Protein AF-A0AAP0QQS9-F1 (afdb_monomer)

Foldseek 3Di:
DDDDPDDDDPPDDDDDQDPVNVVVPCPVVDPPVPDDPDPDDDDDDDDDDDDDDDDDDPPDPPPPDCPVVDDPPDVPPDDDDPDDPVPPPPPPPPVQPPVRVVVVVVVVVVVVVVVCLVVLVDPVSVVVVVVVVVVVVVVVVVVVVVVCVVVCVVVVVVVVVCCVPPVVVVVVVVVVVVVPD

Sequence (181 aa):
MGRGKFKGKPTGHRHFSTPEEMLAGTSNRRPRTFRQEEVGLKEEEEEEEQEESGEEEEENQKRKGTQGIIEIENPNIEKPKNVKAKDVDMGKTTELSRREREEIEKQKAHERYMRLQEQGKTEQARKDLERLALIRQQRAEAAKKREEEKAGMINFPWLVFLYLEFVLPLFASLSDASSFL

Structure (mmCIF, N/CA/C/O backbone):
data_AF-A0AAP0QQS9-F1
#
_entry.id   AF-A0AAP0QQS9-F1
#
loop_
_atom_site.group_PDB
_atom_site.id
_atom_site.type_symbol
_atom_site.label_atom_id
_atom_site.label_alt_id
_atom_site.label_comp_id
_atom_site.label_asym_id
_atom_site.label_entity_id
_atom_site.label_seq_id
_atom_site.pdbx_PDB_ins_code
_atom_site.Cartn_x
_atom_site.Cartn_y
_atom_site.Cartn_z
_atom_site.occupancy
_atom_site.B_iso_or_equiv
_atom_site.auth_seq_id
_atom_site.auth_comp_id
_atom_site.auth_asym_id
_atom_site.auth_atom_id
_atom_site.pdbx_PDB_model_num
ATOM 1 N N . MET A 1 1 ? -3.132 -57.613 -8.167 1.00 53.47 1 MET A N 1
ATOM 2 C CA . MET A 1 1 ? -4.000 -56.526 -7.655 1.00 53.47 1 MET A CA 1
ATOM 3 C C . MET A 1 1 ? -3.818 -55.302 -8.548 1.00 53.47 1 MET A C 1
ATOM 5 O O . MET A 1 1 ? -2.794 -54.638 -8.452 1.00 53.47 1 MET A O 1
ATOM 9 N N . GLY A 1 2 ? -4.734 -55.061 -9.491 1.00 55.38 2 GLY A N 1
ATOM 10 C CA . GLY A 1 2 ? -4.619 -53.956 -10.451 1.00 55.38 2 GLY A CA 1
ATOM 11 C C . GLY A 1 2 ? -5.031 -52.631 -9.816 1.00 55.38 2 GLY A C 1
ATOM 12 O O . GLY A 1 2 ? -6.213 -52.404 -9.583 1.00 55.38 2 GLY A O 1
ATOM 13 N N . ARG A 1 3 ? -4.068 -51.755 -9.513 1.00 66.25 3 ARG A N 1
ATOM 14 C CA . ARG A 1 3 ? -4.364 -50.394 -9.045 1.00 66.25 3 ARG A CA 1
ATOM 15 C C . ARG A 1 3 ? -4.689 -49.523 -10.258 1.00 66.25 3 ARG A C 1
ATOM 17 O O . ARG A 1 3 ? -3.800 -49.180 -11.033 1.00 66.25 3 ARG A O 1
ATOM 24 N N . GLY A 1 4 ? -5.971 -49.216 -10.447 1.00 66.94 4 GLY A N 1
ATOM 25 C CA . GLY A 1 4 ? -6.436 -48.323 -11.506 1.00 66.94 4 GLY A CA 1
ATOM 26 C C . GLY A 1 4 ? -5.813 -46.928 -11.388 1.00 66.94 4 GLY A C 1
ATOM 27 O O . GLY A 1 4 ? -5.683 -46.385 -10.291 1.00 66.94 4 GLY A O 1
ATOM 28 N N . LYS A 1 5 ? -5.423 -46.337 -12.525 1.00 71.25 5 LYS A N 1
ATOM 29 C CA . LYS A 1 5 ? -4.944 -44.949 -12.596 1.00 71.25 5 LYS A CA 1
ATOM 30 C C . LYS A 1 5 ? -6.125 -43.993 -12.404 1.00 71.25 5 LYS A C 1
ATOM 32 O O . LYS A 1 5 ? -6.846 -43.698 -13.354 1.00 71.25 5 LYS A O 1
ATOM 37 N N . PHE A 1 6 ? -6.313 -43.501 -11.184 1.00 69.38 6 PHE A N 1
ATOM 38 C CA . PHE A 1 6 ? -7.253 -42.420 -10.900 1.00 69.38 6 PHE A CA 1
ATOM 39 C C . PHE A 1 6 ? -6.732 -41.114 -11.522 1.00 69.38 6 PHE A C 1
ATOM 41 O O . PHE A 1 6 ? -5.754 -40.538 -11.049 1.00 69.38 6 PHE A O 1
ATOM 48 N N . LYS A 1 7 ? -7.358 -40.656 -12.613 1.00 71.81 7 LYS A N 1
ATOM 49 C CA . LYS A 1 7 ? -7.146 -39.302 -13.142 1.00 71.81 7 LYS A CA 1
ATOM 50 C C . LYS A 1 7 ? -8.018 -38.345 -12.328 1.00 71.81 7 LYS A C 1
ATOM 52 O O . LYS A 1 7 ? -9.232 -3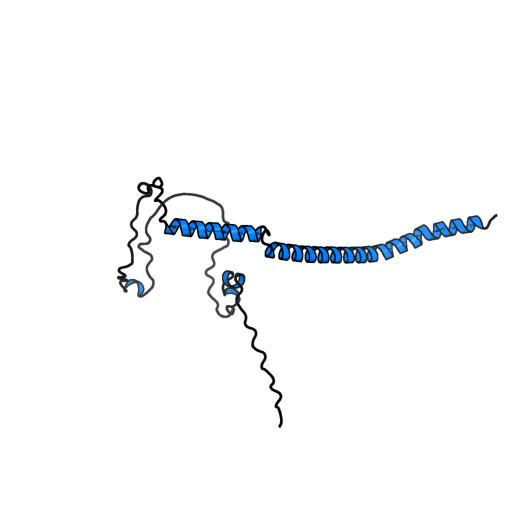8.311 -12.521 1.00 71.81 7 LYS A O 1
ATOM 57 N N . GLY A 1 8 ? -7.413 -37.606 -11.399 1.00 71.44 8 GLY A N 1
ATOM 58 C CA . GLY A 1 8 ? -8.105 -36.544 -10.668 1.00 71.44 8 GLY A CA 1
ATOM 59 C C . GLY A 1 8 ? -8.655 -35.509 -11.649 1.00 71.44 8 GLY A C 1
ATOM 60 O O . GLY A 1 8 ? -7.941 -35.070 -12.550 1.00 71.44 8 GLY A O 1
ATOM 61 N N . LYS A 1 9 ? -9.936 -35.151 -11.515 1.00 75.19 9 LYS A N 1
ATOM 62 C CA . LYS A 1 9 ? -10.516 -34.055 -12.301 1.00 75.19 9 LYS A CA 1
ATOM 63 C C . LYS A 1 9 ? -9.792 -32.756 -11.917 1.00 75.19 9 LYS A C 1
ATOM 65 O O . LYS A 1 9 ? -9.500 -32.592 -10.732 1.00 75.19 9 LYS A O 1
ATOM 70 N N . PRO A 1 10 ? -9.510 -31.842 -12.863 1.00 72.69 10 PRO A N 1
ATOM 71 C CA . PRO A 1 10 ? -8.962 -30.539 -12.518 1.00 72.69 10 PRO A CA 1
ATOM 72 C C . PRO A 1 10 ? -9.979 -29.834 -11.622 1.00 72.69 10 PRO A C 1
ATOM 74 O O . PRO A 1 10 ? -11.096 -29.535 -12.047 1.00 72.69 10 PRO A O 1
ATOM 77 N N . THR A 1 11 ? -9.627 -29.655 -10.352 1.00 71.69 11 THR A N 1
ATOM 78 C CA . THR A 1 11 ? -10.452 -28.934 -9.389 1.00 71.69 11 THR A CA 1
ATOM 79 C C . THR A 1 11 ? -10.640 -27.526 -9.937 1.00 71.69 11 THR A C 1
ATOM 81 O O . THR A 1 11 ? -9.664 -26.790 -10.077 1.00 71.69 11 THR A O 1
ATOM 84 N N . GLY A 1 12 ? -11.874 -27.192 -10.328 1.00 74.06 12 GLY A N 1
ATOM 85 C CA . GLY A 1 12 ? -12.200 -25.909 -10.944 1.00 74.06 12 GLY A CA 1
ATOM 86 C C . GLY A 1 12 ? -11.626 -24.757 -10.126 1.00 74.06 12 GLY A C 1
ATOM 87 O O . GLY A 1 12 ? -11.771 -24.724 -8.901 1.00 74.06 12 GLY A O 1
ATOM 88 N N . HIS A 1 13 ? -10.924 -23.851 -10.800 1.00 78.00 13 HIS A N 1
ATOM 89 C CA . HIS A 1 13 ? -10.307 -22.707 -10.150 1.00 78.00 13 HIS A CA 1
ATOM 90 C C . HIS A 1 13 ? -11.414 -21.817 -9.569 1.00 78.00 13 HIS A C 1
ATOM 92 O O . HIS A 1 13 ? -12.350 -21.438 -10.272 1.00 78.00 13 HIS A O 1
ATOM 98 N N . ARG A 1 14 ? -11.357 -21.541 -8.263 1.00 78.00 14 ARG A N 1
ATOM 99 C CA . ARG A 1 14 ? -12.334 -20.676 -7.595 1.00 78.00 14 ARG A CA 1
ATOM 100 C C . ARG A 1 14 ? -11.918 -19.227 -7.817 1.00 78.00 14 ARG A C 1
ATOM 102 O O . ARG A 1 14 ? -10.871 -18.815 -7.330 1.00 78.00 14 ARG A O 1
ATOM 109 N N . HIS A 1 15 ? -12.735 -18.469 -8.539 1.00 78.38 15 HIS A N 1
ATOM 110 C CA . HIS A 1 15 ? -12.562 -17.027 -8.666 1.00 78.38 15 HIS A CA 1
ATOM 111 C C . HIS A 1 15 ? -13.173 -16.345 -7.442 1.00 78.38 15 HIS A C 1
ATOM 113 O O . HIS A 1 15 ? -14.385 -16.397 -7.240 1.00 78.38 15 HIS A O 1
ATOM 119 N N . PHE A 1 16 ? -12.329 -15.734 -6.615 1.00 79.25 16 PHE A N 1
ATOM 120 C CA . PHE A 1 16 ? -12.767 -14.844 -5.546 1.00 79.25 16 PHE A CA 1
ATOM 121 C C . PHE A 1 16 ? -12.822 -13.426 -6.106 1.00 79.25 16 PHE A C 1
ATOM 123 O O . PHE A 1 16 ? -11.866 -12.990 -6.743 1.00 79.25 16 PHE A O 1
ATOM 130 N N . SER A 1 17 ? -13.936 -12.726 -5.897 1.00 85.50 17 SER A N 1
ATOM 131 C CA . SER A 1 17 ? -14.045 -11.313 -6.258 1.00 85.50 17 SER A CA 1
ATOM 132 C C . SER A 1 17 ? -13.042 -10.504 -5.444 1.00 85.50 17 SER A C 1
ATOM 134 O O . SER A 1 17 ? -13.025 -10.596 -4.212 1.00 85.50 17 SER A O 1
ATOM 136 N N . THR A 1 18 ? -12.199 -9.729 -6.121 1.00 86.00 18 THR A N 1
ATOM 137 C CA . THR A 1 18 ? -11.288 -8.795 -5.452 1.00 86.00 18 THR A CA 1
ATOM 138 C C . THR A 1 18 ? -12.085 -7.607 -4.894 1.00 86.00 18 THR A C 1
ATOM 140 O O . THR A 1 18 ? -13.178 -7.310 -5.385 1.00 86.00 18 THR A O 1
ATOM 143 N N . PRO A 1 19 ? -11.585 -6.912 -3.857 1.00 77.38 19 PRO A N 1
ATOM 144 C CA . PRO A 1 19 ? -12.261 -5.729 -3.314 1.00 77.38 19 PRO A CA 1
ATOM 145 C C . PRO A 1 19 ? -12.462 -4.633 -4.374 1.00 77.38 19 PRO A C 1
ATOM 147 O O . PRO A 1 19 ? -13.490 -3.967 -4.384 1.00 77.38 19 PRO A O 1
ATOM 150 N N . GLU A 1 20 ? -11.530 -4.512 -5.318 1.00 72.62 20 GLU A N 1
ATOM 151 C CA . GLU A 1 20 ? -11.631 -3.614 -6.473 1.00 72.62 20 GLU A CA 1
ATOM 152 C C . GLU A 1 20 ? -12.762 -4.024 -7.437 1.00 72.62 20 GLU A C 1
ATOM 154 O O . GLU A 1 20 ? -13.521 -3.172 -7.890 1.00 72.62 20 GLU A O 1
ATOM 159 N N . GLU A 1 21 ? -12.967 -5.327 -7.680 1.00 76.50 21 GLU A N 1
ATOM 160 C CA . GLU A 1 21 ? -14.100 -5.828 -8.479 1.00 76.50 21 GLU A CA 1
ATOM 161 C C . GLU A 1 21 ? -15.459 -5.644 -7.785 1.00 76.50 21 GLU A C 1
ATOM 163 O O . GLU A 1 21 ? -16.476 -5.482 -8.459 1.00 76.50 21 GLU A O 1
ATOM 168 N N . MET A 1 22 ? -15.501 -5.686 -6.449 1.00 73.81 22 MET A N 1
ATOM 169 C CA . MET A 1 22 ? -16.724 -5.416 -5.683 1.00 73.81 22 MET A CA 1
ATOM 170 C C . MET A 1 22 ? -17.128 -3.941 -5.789 1.00 73.81 22 MET A C 1
ATOM 172 O O . MET A 1 22 ? -18.309 -3.648 -5.966 1.00 73.81 22 MET A O 1
ATOM 176 N N . LEU A 1 23 ? -16.145 -3.035 -5.722 1.00 75.88 23 LEU A N 1
ATOM 177 C CA . LEU A 1 23 ? -16.336 -1.590 -5.880 1.00 75.88 23 LEU A CA 1
ATOM 178 C C . LEU A 1 23 ? -16.721 -1.213 -7.314 1.00 75.88 23 LEU A C 1
ATOM 180 O O . LEU A 1 23 ? -17.598 -0.377 -7.507 1.00 75.88 23 LEU A O 1
ATOM 184 N N . ALA A 1 24 ? -16.123 -1.867 -8.315 1.00 78.06 24 ALA A N 1
ATOM 185 C CA . ALA A 1 24 ? -16.432 -1.639 -9.728 1.00 78.06 24 ALA A CA 1
ATOM 186 C C . ALA A 1 24 ? -17.862 -2.062 -10.122 1.00 78.06 24 ALA A C 1
ATOM 188 O O . ALA A 1 24 ? -18.332 -1.729 -11.212 1.00 78.06 24 ALA A O 1
ATOM 189 N N . GLY A 1 25 ? -18.565 -2.783 -9.243 1.00 65.19 25 GLY A N 1
ATOM 190 C CA . GLY A 1 25 ? -19.906 -3.278 -9.500 1.00 65.19 25 GLY A CA 1
ATOM 191 C C . GLY A 1 25 ? -19.924 -4.361 -10.582 1.00 65.19 25 GLY A C 1
ATOM 192 O O . GLY A 1 25 ? -19.065 -4.482 -11.451 1.00 65.19 25 GLY A O 1
ATOM 193 N N . THR A 1 26 ? -20.952 -5.201 -10.567 1.00 64.00 26 THR A N 1
ATOM 194 C CA . THR A 1 26 ? -21.090 -6.328 -11.511 1.00 64.00 26 THR A CA 1
ATOM 195 C C . THR A 1 26 ? -21.429 -5.903 -12.952 1.00 64.00 26 THR A C 1
ATOM 197 O O . THR A 1 26 ? -21.778 -6.750 -13.779 1.00 64.00 26 THR A O 1
ATOM 200 N N . SER A 1 27 ? -21.301 -4.613 -13.280 1.00 61.53 27 SER A N 1
ATOM 201 C CA . SER A 1 27 ? -21.611 -4.018 -14.587 1.00 61.53 27 SER A CA 1
ATOM 202 C C . SER A 1 27 ? -20.811 -4.668 -15.722 1.00 61.53 27 SER A C 1
ATOM 204 O O . SER A 1 27 ? -21.381 -4.987 -16.763 1.00 61.53 27 SER A O 1
ATOM 206 N N . ASN A 1 28 ? -19.540 -5.006 -15.485 1.00 62.56 28 ASN A N 1
ATOM 207 C CA . ASN A 1 28 ? -18.680 -5.660 -16.479 1.00 62.56 28 ASN A CA 1
ATOM 208 C C . ASN A 1 28 ? -19.008 -7.144 -16.732 1.00 62.56 28 ASN A C 1
ATOM 210 O O . ASN A 1 28 ? -18.542 -7.711 -17.720 1.00 62.56 28 ASN A O 1
ATOM 214 N N . ARG A 1 29 ? -19.794 -7.797 -15.862 1.00 62.22 29 ARG A N 1
ATOM 215 C CA . ARG A 1 29 ? -20.184 -9.217 -16.009 1.00 62.22 29 ARG A CA 1
ATOM 216 C C . ARG A 1 29 ? -21.609 -9.404 -16.531 1.00 62.22 29 ARG A C 1
ATOM 218 O O . ARG A 1 29 ? -22.023 -10.541 -16.762 1.00 62.22 29 ARG A O 1
ATOM 225 N N . ARG A 1 30 ? -22.371 -8.324 -16.727 1.00 66.19 30 ARG A N 1
ATOM 226 C CA . ARG A 1 30 ? -23.735 -8.401 -17.257 1.00 66.19 30 ARG A CA 1
ATOM 227 C C . ARG A 1 30 ? -23.664 -8.603 -18.781 1.00 66.19 30 ARG A C 1
ATOM 229 O O . ARG A 1 30 ? -23.029 -7.802 -19.465 1.00 66.19 30 ARG A O 1
ATOM 236 N N . PRO A 1 31 ? -24.258 -9.669 -19.349 1.00 66.50 31 PRO A N 1
ATOM 237 C CA . PRO A 1 31 ? -24.219 -9.888 -20.791 1.00 66.50 31 PRO A CA 1
ATOM 238 C C . PRO A 1 31 ? -24.901 -8.720 -21.513 1.00 66.50 31 PRO A C 1
ATOM 240 O O . PRO A 1 31 ? -26.015 -8.335 -21.161 1.00 66.50 31 PRO A O 1
ATOM 243 N N . ARG A 1 32 ? -24.250 -8.195 -22.561 1.00 61.66 32 ARG A N 1
ATOM 244 C CA . ARG A 1 32 ? -24.724 -7.075 -23.408 1.00 61.66 32 ARG A CA 1
ATOM 245 C C . ARG A 1 32 ? -26.116 -7.281 -24.033 1.00 61.66 32 ARG A C 1
ATOM 247 O O . ARG A 1 32 ? -26.647 -6.366 -24.647 1.00 61.66 32 ARG A O 1
ATOM 254 N N . THR A 1 33 ? -26.703 -8.470 -23.911 1.00 63.56 33 THR A N 1
ATOM 255 C CA . THR A 1 33 ? -28.057 -8.784 -24.385 1.00 63.56 33 THR A CA 1
ATOM 256 C C . THR A 1 33 ? -29.156 -8.259 -23.461 1.00 63.56 33 THR A C 1
ATOM 258 O O . THR A 1 33 ? -30.291 -8.122 -23.907 1.00 63.56 33 THR A O 1
ATOM 261 N N . PHE A 1 34 ? -28.852 -7.934 -22.199 1.00 61.75 34 PHE A N 1
ATOM 262 C CA . PHE A 1 34 ? -29.779 -7.209 -21.329 1.00 61.75 34 PHE A CA 1
ATOM 263 C C . PHE A 1 34 ? -29.602 -5.708 -21.567 1.00 61.75 34 PHE A C 1
ATOM 265 O O . PHE A 1 34 ? -28.898 -5.017 -20.833 1.00 61.75 34 PHE A O 1
ATOM 272 N N . ARG A 1 35 ? -30.194 -5.226 -22.661 1.00 53.12 35 ARG A N 1
ATOM 273 C CA . ARG A 1 35 ? -30.271 -3.805 -22.995 1.00 53.12 35 ARG A CA 1
ATOM 274 C C . ARG A 1 35 ? -31.196 -3.128 -21.982 1.00 53.12 35 ARG A C 1
ATOM 276 O O . ARG A 1 35 ? -32.412 -3.219 -22.105 1.00 53.12 35 ARG A O 1
ATOM 283 N N . GLN A 1 36 ? -30.622 -2.506 -20.959 1.00 55.25 36 GLN A N 1
ATOM 284 C CA . GLN A 1 36 ? -31.314 -1.450 -20.228 1.00 55.25 36 GLN A CA 1
ATOM 285 C C . GLN A 1 36 ? -31.350 -0.234 -21.151 1.00 55.25 36 GLN A C 1
ATOM 287 O O . GLN A 1 36 ? -30.314 0.169 -21.674 1.00 55.25 36 GLN A O 1
ATOM 292 N N . GLU A 1 37 ? -32.549 0.278 -21.414 1.00 48.03 37 GLU A N 1
ATOM 293 C CA . GLU A 1 37 ? -32.732 1.577 -22.050 1.00 48.03 37 GLU A CA 1
ATOM 294 C C . GLU A 1 37 ? -31.914 2.619 -21.285 1.00 48.03 37 GLU A C 1
ATOM 296 O O . GLU A 1 37 ? -31.999 2.730 -20.060 1.00 48.03 37 GLU A O 1
ATOM 301 N N . GLU A 1 38 ? -31.071 3.326 -22.030 1.00 45.53 38 GLU A N 1
ATOM 302 C CA . GLU A 1 38 ? -30.279 4.441 -21.545 1.00 45.53 38 GLU A CA 1
ATOM 303 C C . GLU A 1 38 ? -31.232 5.543 -21.079 1.00 45.53 38 GLU A C 1
ATOM 305 O O . GLU A 1 38 ? -31.869 6.216 -21.886 1.00 45.53 38 GLU A O 1
ATOM 310 N N . VAL A 1 39 ? -31.320 5.746 -19.767 1.00 35.88 39 VAL A N 1
ATOM 311 C CA . VAL A 1 39 ? -31.715 7.046 -19.230 1.00 35.88 39 VAL A CA 1
ATOM 312 C C . VAL A 1 39 ? -30.412 7.817 -19.094 1.00 35.88 39 VAL A C 1
ATOM 314 O O . VAL A 1 39 ? -29.714 7.718 -18.088 1.00 35.88 39 VAL A O 1
ATOM 317 N N . GLY A 1 40 ? -30.019 8.463 -20.191 1.00 38.38 40 GLY A N 1
ATOM 318 C CA . GLY A 1 40 ? -28.828 9.294 -20.242 1.00 38.38 40 GLY A CA 1
ATOM 319 C C . GLY A 1 40 ? -28.963 10.469 -19.282 1.00 38.38 40 GLY A C 1
ATOM 320 O O . GLY A 1 40 ? -29.932 11.220 -19.356 1.00 38.38 40 GLY A O 1
ATOM 321 N N . LEU A 1 41 ? -27.971 10.640 -18.417 1.00 34.91 41 LEU A N 1
ATOM 322 C CA . LEU A 1 41 ? -27.694 11.903 -17.755 1.00 34.91 41 LEU A CA 1
ATOM 323 C C . LEU A 1 41 ? -26.208 12.185 -17.959 1.00 34.91 41 LEU A C 1
ATOM 325 O O . LEU A 1 41 ? -25.340 11.434 -17.524 1.00 34.91 41 LEU A O 1
ATOM 329 N N . LYS A 1 42 ? -26.014 13.213 -18.780 1.00 34.28 42 LYS A N 1
ATOM 330 C CA . LYS A 1 42 ? -24.790 13.860 -19.230 1.00 34.28 42 LYS A CA 1
ATOM 331 C C . LYS A 1 42 ? -23.722 14.002 -18.147 1.00 34.28 42 L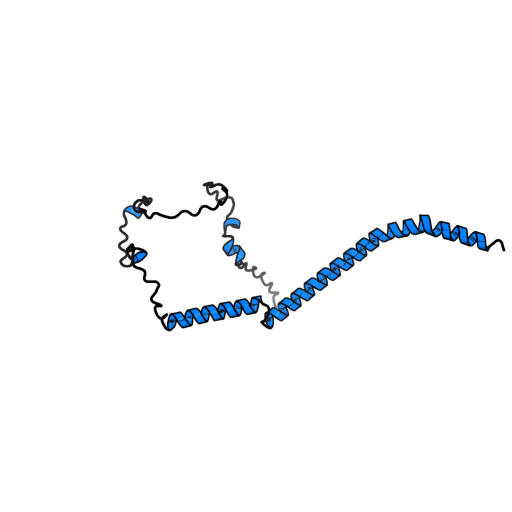YS A C 1
ATOM 333 O O . LYS A 1 42 ? -24.023 14.318 -17.002 1.00 34.28 42 LYS A O 1
ATOM 338 N N . GLU A 1 43 ? -22.481 13.879 -18.603 1.00 45.16 43 GLU A N 1
ATOM 339 C CA . GLU A 1 43 ? -21.338 14.614 -18.072 1.00 45.16 43 GLU A CA 1
ATOM 340 C C . GLU A 1 43 ? -21.674 16.117 -18.090 1.00 45.16 43 GLU A C 1
ATOM 342 O O . GLU A 1 43 ? -21.789 16.706 -19.164 1.00 45.16 43 GLU A O 1
ATOM 347 N N . GLU A 1 44 ? -21.872 16.721 -16.921 1.00 35.56 44 GLU A N 1
ATOM 348 C CA . GLU A 1 44 ? -21.771 18.168 -16.726 1.00 35.56 44 GLU A CA 1
ATOM 349 C C . GLU A 1 44 ? -20.832 18.395 -15.530 1.00 35.56 44 GLU A C 1
ATOM 351 O O . GLU A 1 44 ? -20.884 17.677 -14.530 1.00 35.56 44 GLU A O 1
ATOM 356 N N . GLU A 1 45 ? -19.885 19.304 -15.747 1.00 37.03 45 GLU A N 1
ATOM 357 C CA . GLU A 1 45 ? -18.762 19.678 -14.892 1.00 37.03 45 GLU A CA 1
ATOM 358 C C . GLU A 1 45 ? -19.214 20.042 -13.468 1.00 37.03 45 GLU A C 1
ATOM 360 O O . GLU A 1 45 ? -20.174 20.784 -13.276 1.00 37.03 45 GLU A O 1
ATOM 365 N N . GLU A 1 46 ? -18.497 19.532 -12.462 1.00 35.03 46 GLU A N 1
ATOM 366 C CA . GLU A 1 46 ? -18.622 19.979 -11.072 1.00 35.03 46 GLU A CA 1
ATOM 367 C C . GLU A 1 46 ? -17.976 21.372 -10.938 1.00 35.03 46 GLU A C 1
ATOM 369 O O . GLU A 1 46 ? -16.789 21.491 -10.635 1.00 35.03 46 GLU A O 1
ATOM 374 N N . GLU A 1 47 ? -18.749 22.431 -11.196 1.00 36.09 47 GLU A N 1
ATOM 375 C CA . GLU A 1 47 ? -18.460 23.769 -10.672 1.00 36.09 47 GLU A CA 1
ATOM 376 C C . GLU A 1 47 ? -19.000 23.889 -9.239 1.00 36.09 47 GLU A C 1
ATOM 378 O O . GLU A 1 47 ? -20.147 23.558 -8.931 1.00 36.09 47 GLU A O 1
ATOM 383 N N . GLU A 1 48 ? -18.117 24.337 -8.348 1.00 41.88 48 GLU A N 1
ATOM 384 C CA . GLU A 1 48 ? -18.392 24.677 -6.959 1.00 41.88 48 GLU A CA 1
ATOM 385 C C . GLU A 1 48 ? -19.353 25.871 -6.866 1.00 41.88 48 GLU A C 1
ATOM 387 O O . GLU A 1 48 ? -18.953 26.988 -7.173 1.00 41.88 48 GLU A O 1
ATOM 392 N N . GLU A 1 49 ? -20.551 25.687 -6.306 1.00 32.47 49 GLU A N 1
ATOM 393 C CA . GLU A 1 49 ? -21.248 26.764 -5.593 1.00 32.47 49 GLU A CA 1
ATOM 394 C C . GLU A 1 49 ? -21.865 26.221 -4.298 1.00 32.47 49 GLU A C 1
ATOM 396 O O . GLU A 1 49 ? -22.807 25.428 -4.276 1.00 32.47 49 GLU A O 1
ATOM 401 N N . GLN A 1 50 ? -21.270 26.645 -3.182 1.00 43.03 50 GLN A N 1
ATOM 402 C CA . GLN A 1 50 ? -21.920 26.664 -1.881 1.00 43.03 50 GLN A CA 1
ATOM 403 C C . GLN A 1 50 ? -23.076 27.660 -1.956 1.00 43.03 50 GLN A C 1
ATOM 405 O O . GLN A 1 50 ? -22.792 28.844 -2.060 1.00 43.03 50 GLN A O 1
ATOM 410 N N . GLU A 1 51 ? -24.326 27.231 -1.784 1.00 31.92 51 GLU A N 1
ATOM 411 C CA . GLU A 1 51 ? -25.312 28.054 -1.081 1.00 31.92 51 GLU A CA 1
ATOM 412 C C . GLU A 1 51 ? -26.297 27.208 -0.266 1.00 31.92 51 GLU A C 1
ATOM 414 O O . GLU A 1 51 ? -26.691 26.086 -0.577 1.00 31.92 51 GLU A O 1
ATOM 419 N N . GLU A 1 52 ? -26.580 27.812 0.869 1.00 35.88 52 GLU A N 1
ATOM 420 C CA . GLU A 1 52 ? -27.358 27.446 2.027 1.00 35.88 52 GLU A CA 1
ATOM 421 C C . GLU A 1 52 ? -28.871 27.388 1.740 1.00 35.88 52 GLU A C 1
ATOM 423 O O . GLU A 1 52 ? -29.388 28.123 0.907 1.00 35.88 52 GLU A O 1
ATOM 428 N N . SER A 1 53 ? -29.584 26.634 2.588 1.00 35.72 53 SER A N 1
ATOM 429 C CA . SER A 1 53 ? -30.982 26.871 2.997 1.00 35.72 53 SER A CA 1
ATOM 430 C C . SER A 1 53 ? -32.108 26.116 2.275 1.00 35.72 53 SER A C 1
ATOM 432 O O . SER A 1 53 ? -32.328 26.255 1.078 1.00 35.72 53 SER A O 1
ATOM 434 N N . GLY A 1 54 ? -32.931 25.441 3.089 1.00 31.08 54 GLY A N 1
ATOM 435 C CA . GLY A 1 54 ? -34.367 25.298 2.830 1.00 31.08 54 GLY A CA 1
ATOM 436 C C . GLY A 1 54 ? -34.897 23.869 2.835 1.00 31.08 54 GLY A C 1
ATOM 437 O O . GLY A 1 54 ? -34.999 23.244 1.788 1.00 31.08 54 GLY A O 1
ATOM 438 N N . 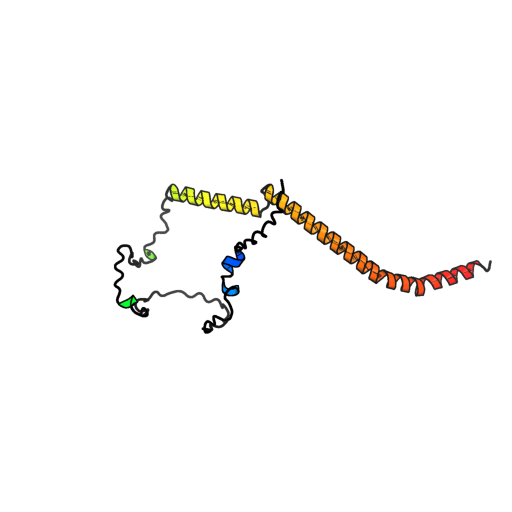GLU A 1 55 ? -35.288 23.371 4.011 1.00 43.22 55 GLU A N 1
ATOM 439 C CA . GLU A 1 55 ? -36.284 22.297 4.119 1.00 43.22 55 GLU A CA 1
ATOM 440 C C . GLU A 1 55 ? -37.546 22.684 3.330 1.00 43.22 55 GLU A C 1
ATOM 442 O O . GLU A 1 55 ? -37.984 23.820 3.478 1.00 43.22 55 GLU A O 1
ATOM 447 N N . GLU A 1 56 ? -38.142 21.759 2.564 1.00 37.56 56 GLU A N 1
ATOM 448 C CA . GLU A 1 56 ? -39.595 21.496 2.569 1.00 37.56 56 GLU A CA 1
ATOM 449 C C . GLU A 1 56 ? -40.002 20.354 1.600 1.00 37.56 56 GLU A C 1
ATOM 451 O O . GLU A 1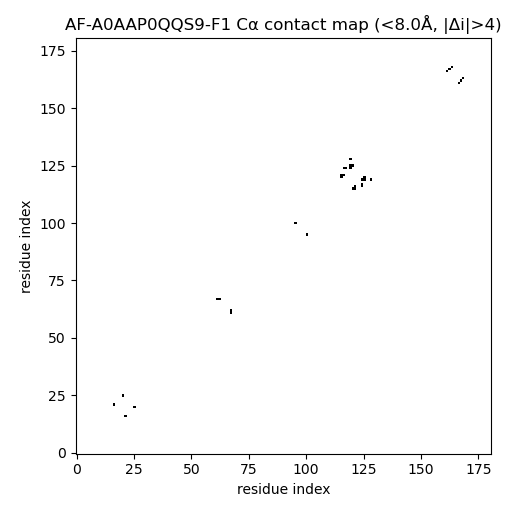 56 ? -39.684 20.348 0.416 1.00 37.56 56 GLU A O 1
ATOM 456 N N . GLU A 1 57 ? -40.754 19.397 2.163 1.00 44.56 57 GLU A N 1
ATOM 457 C CA . GLU A 1 57 ? -41.809 18.592 1.520 1.00 44.56 57 GLU A CA 1
ATOM 458 C C . GLU A 1 57 ? -41.455 17.457 0.526 1.00 44.56 57 GLU A C 1
ATOM 460 O O . GLU A 1 57 ? -41.693 17.537 -0.677 1.00 44.56 57 GLU A O 1
ATOM 465 N N . GLU A 1 58 ? -41.115 16.272 1.057 1.00 46.25 58 GLU A N 1
ATOM 466 C CA . GLU A 1 58 ? -41.346 14.985 0.365 1.00 46.25 58 GLU A CA 1
ATOM 467 C C . GLU A 1 58 ? -42.650 14.290 0.820 1.00 46.25 58 GLU A C 1
ATOM 469 O O . GLU A 1 58 ? -42.707 13.072 0.979 1.00 46.25 58 GLU A O 1
ATOM 474 N N . GLU A 1 59 ? -43.747 15.026 1.017 1.00 48.03 59 GLU A N 1
ATOM 475 C CA . GLU A 1 59 ? -45.058 14.391 1.262 1.00 48.03 59 GLU A CA 1
ATOM 476 C C . GLU A 1 59 ? -45.778 13.945 -0.024 1.00 48.03 59 GLU A C 1
ATOM 478 O O . GLU A 1 59 ? -46.885 13.412 0.039 1.00 48.03 59 GLU A O 1
ATOM 483 N N . ASN A 1 60 ? -45.169 14.084 -1.209 1.00 49.50 60 ASN A N 1
ATOM 484 C CA . ASN A 1 60 ? -45.880 13.777 -2.456 1.00 49.50 60 ASN A CA 1
ATOM 485 C C . ASN A 1 60 ? -45.078 13.034 -3.530 1.00 49.50 60 ASN A C 1
ATOM 487 O O . ASN A 1 60 ? -45.372 13.143 -4.726 1.00 49.50 60 ASN A O 1
ATOM 491 N N . GLN A 1 61 ? -44.118 12.191 -3.135 1.00 54.44 61 GLN A N 1
ATOM 492 C CA . GLN A 1 61 ? -43.665 11.141 -4.045 1.00 54.44 61 GLN A CA 1
ATOM 493 C C . GLN A 1 61 ? -44.801 10.120 -4.212 1.00 54.44 61 GLN A C 1
ATOM 495 O O . GLN A 1 61 ? -44.969 9.204 -3.405 1.00 54.44 61 GLN A O 1
ATOM 500 N N . LYS A 1 62 ? -45.618 10.299 -5.261 1.00 59.88 62 LYS A N 1
ATOM 501 C CA . LYS A 1 62 ? -46.680 9.366 -5.670 1.00 59.88 62 LYS A CA 1
ATOM 502 C C . LYS A 1 62 ? -46.094 7.955 -5.766 1.00 59.88 62 LYS A C 1
ATOM 504 O O . LYS A 1 62 ? -45.430 7.611 -6.747 1.00 59.88 62 LYS A O 1
ATOM 509 N N . ARG A 1 63 ? -46.324 7.140 -4.732 1.00 63.22 63 ARG A N 1
ATOM 510 C CA . ARG A 1 63 ? -45.854 5.753 -4.675 1.00 63.22 63 ARG A CA 1
ATOM 511 C C . ARG A 1 63 ? -46.469 4.998 -5.848 1.00 63.22 63 ARG A C 1
ATOM 513 O O . ARG A 1 63 ? -47.682 5.021 -6.051 1.00 63.22 63 ARG A O 1
ATOM 520 N N . LYS A 1 64 ? -45.627 4.373 -6.667 1.00 64.31 64 LYS A N 1
ATOM 521 C CA . LYS A 1 64 ? -46.068 3.670 -7.876 1.00 64.31 64 LYS A CA 1
ATOM 522 C C . LYS A 1 64 ? -46.770 2.365 -7.473 1.00 64.31 64 LYS A C 1
ATOM 524 O O . LYS A 1 64 ? -46.191 1.529 -6.786 1.00 64.31 64 LYS A O 1
ATOM 529 N N . GLY A 1 65 ? -48.007 2.171 -7.931 1.00 68.75 65 GLY A N 1
ATOM 530 C CA . GLY A 1 65 ? -48.751 0.913 -7.776 1.00 68.75 65 GLY A CA 1
ATOM 531 C C . GLY A 1 65 ? -49.443 0.731 -6.417 1.00 68.75 65 GLY A C 1
ATOM 532 O O . GLY A 1 65 ? -49.890 1.686 -5.791 1.00 68.75 65 GLY A O 1
ATOM 533 N N . THR A 1 66 ? -49.559 -0.516 -5.956 1.00 60.84 66 THR A N 1
ATOM 534 C CA . THR A 1 66 ? -50.303 -0.905 -4.737 1.00 60.84 66 THR A CA 1
ATOM 535 C C . THR A 1 66 ? -49.655 -0.455 -3.421 1.00 60.84 66 THR A C 1
ATOM 537 O O . THR A 1 66 ? -50.274 -0.564 -2.366 1.00 60.84 66 THR A O 1
ATOM 540 N N . GLN A 1 67 ? -48.445 0.111 -3.467 1.00 64.00 67 GLN A N 1
ATOM 541 C CA . GLN A 1 67 ? -47.719 0.646 -2.306 1.00 64.00 67 GLN A CA 1
ATOM 542 C C . GLN A 1 67 ? -48.381 1.872 -1.654 1.00 64.00 67 GLN A C 1
ATOM 544 O O . GLN A 1 67 ? -48.020 2.223 -0.533 1.00 64.00 67 GLN A O 1
ATOM 549 N N . GLY A 1 68 ? -49.320 2.534 -2.340 1.00 64.81 68 GLY A N 1
ATOM 550 C CA . GLY A 1 68 ? -50.135 3.609 -1.758 1.00 64.81 68 GLY A CA 1
ATOM 551 C C . GLY A 1 68 ? -51.379 3.121 -1.006 1.00 64.81 68 GLY A C 1
ATOM 552 O O . GLY A 1 68 ? -51.969 3.898 -0.269 1.00 64.81 68 GLY A O 1
ATOM 553 N N . ILE A 1 69 ? -51.779 1.856 -1.191 1.00 69.31 69 ILE A N 1
ATOM 554 C CA . ILE A 1 69 ? -52.986 1.260 -0.585 1.00 69.31 69 ILE A CA 1
ATOM 555 C C . ILE A 1 69 ? -52.631 0.466 0.683 1.00 69.31 69 ILE A C 1
ATOM 557 O O . ILE A 1 69 ? -53.473 0.258 1.548 1.00 69.31 69 ILE A O 1
ATOM 561 N N . ILE A 1 70 ? -51.381 0.011 0.805 1.00 72.31 70 ILE A N 1
ATOM 562 C CA . ILE A 1 70 ? -50.913 -0.731 1.977 1.00 72.31 70 ILE A CA 1
ATOM 563 C C . ILE A 1 70 ? -50.468 0.275 3.043 1.00 72.31 70 ILE A C 1
ATOM 565 O O . ILE A 1 70 ? -49.413 0.900 2.921 1.00 72.31 70 ILE A O 1
ATOM 569 N N . GLU A 1 71 ? -51.280 0.416 4.087 1.00 70.94 71 GLU A N 1
ATOM 570 C CA . GLU A 1 71 ? -50.963 1.192 5.285 1.00 70.94 71 GLU A CA 1
ATOM 571 C C . GLU A 1 71 ? -49.836 0.487 6.054 1.00 70.94 71 GLU A C 1
ATOM 573 O O . GLU A 1 71 ? -50.017 -0.570 6.657 1.00 70.94 71 GLU A O 1
ATOM 578 N N . ILE A 1 72 ? -48.622 1.038 5.977 1.00 74.75 72 ILE A N 1
ATOM 579 C CA . ILE A 1 72 ? -47.465 0.513 6.710 1.00 74.75 72 ILE A CA 1
ATOM 580 C C . ILE A 1 72 ? -47.555 1.020 8.156 1.00 74.75 72 ILE A C 1
ATOM 582 O O . ILE A 1 72 ? -46.929 2.014 8.519 1.00 74.75 72 ILE A O 1
ATOM 586 N N . GLU A 1 73 ? -48.331 0.331 8.991 1.00 72.62 73 GLU A N 1
ATOM 587 C CA . GLU A 1 73 ? -48.372 0.549 10.443 1.00 72.62 73 GLU A CA 1
ATOM 588 C C . GLU A 1 73 ? -47.195 -0.162 11.124 1.00 72.62 73 GLU A C 1
ATOM 590 O O . GLU A 1 73 ? -47.351 -1.146 11.846 1.00 72.62 73 GLU A O 1
ATOM 595 N N . ASN A 1 74 ? -45.973 0.301 10.860 1.00 78.56 74 ASN A N 1
ATOM 596 C CA . ASN A 1 74 ? -44.811 -0.178 11.600 1.00 78.56 74 ASN A CA 1
ATOM 597 C C . ASN A 1 74 ? -44.653 0.665 12.882 1.00 78.56 74 ASN A C 1
ATOM 599 O O . ASN A 1 74 ? -44.300 1.842 12.791 1.00 78.56 74 ASN A O 1
ATOM 603 N N . PRO A 1 75 ? -44.867 0.087 14.079 1.00 78.44 75 PRO A N 1
ATOM 604 C CA . PRO A 1 75 ? -44.797 0.807 15.353 1.00 78.44 75 PRO A CA 1
ATOM 605 C C . PRO A 1 75 ? -43.384 1.290 15.714 1.00 78.44 75 PRO A C 1
ATOM 607 O O . PRO A 1 75 ? -43.235 2.061 16.656 1.00 78.44 75 PRO A O 1
ATOM 610 N N . ASN A 1 76 ? -42.358 0.857 14.972 1.00 77.94 76 ASN A N 1
ATOM 611 C CA . ASN A 1 76 ? -40.978 1.322 15.101 1.00 77.94 76 ASN A CA 1
ATOM 612 C C . ASN A 1 76 ? -40.584 2.351 14.022 1.00 77.94 76 ASN A C 1
ATOM 614 O O . ASN A 1 76 ? -39.405 2.665 13.872 1.00 77.94 76 ASN A O 1
ATOM 618 N N . ILE A 1 77 ? -41.539 2.853 13.225 1.00 77.50 77 ILE A N 1
ATOM 619 C CA . ILE A 1 77 ? -41.307 4.042 12.397 1.00 77.50 77 ILE A CA 1
ATOM 620 C C . ILE A 1 77 ? -41.370 5.247 13.330 1.00 77.50 77 ILE A C 1
ATOM 622 O O . ILE A 1 77 ? -42.434 5.788 13.638 1.00 77.50 77 ILE A O 1
ATOM 626 N N . GLU A 1 78 ? -40.204 5.645 13.820 1.00 69.19 78 GLU A N 1
ATOM 627 C CA . GLU A 1 78 ? -40.050 6.905 14.525 1.00 69.19 78 GLU A CA 1
ATOM 628 C C . GLU A 1 78 ? -40.330 8.047 13.542 1.00 69.19 78 GLU A C 1
ATOM 630 O O . GLU A 1 78 ? -39.667 8.194 12.515 1.00 69.19 78 GLU A O 1
ATOM 635 N N . LYS A 1 79 ? -41.359 8.847 13.832 1.00 73.44 79 LYS A N 1
ATOM 636 C CA . LYS A 1 79 ? -41.654 10.058 13.061 1.00 73.44 79 LYS A CA 1
ATOM 637 C C . LYS A 1 79 ? -40.506 11.051 13.279 1.00 73.44 79 LYS A C 1
ATOM 639 O O . LYS A 1 79 ? -40.201 11.322 14.447 1.00 73.44 79 LYS A O 1
ATOM 644 N N . PRO A 1 80 ? -39.892 11.610 12.221 1.00 74.50 80 PRO A N 1
ATOM 645 C CA . PRO A 1 80 ? -38.845 12.603 12.397 1.00 74.50 80 PRO A CA 1
ATOM 646 C C . PRO A 1 80 ? -39.429 13.806 13.144 1.00 74.50 80 PRO A C 1
ATOM 648 O O . PRO A 1 80 ? -40.449 14.373 12.753 1.00 74.50 80 PRO A O 1
ATOM 651 N N . LYS A 1 81 ? -38.821 14.154 14.279 1.00 74.25 81 LYS A N 1
ATOM 652 C CA . LYS A 1 81 ? -39.122 15.388 15.006 1.00 74.25 81 LYS A CA 1
ATOM 653 C C . LYS A 1 81 ? -38.138 16.437 14.508 1.00 74.25 81 LYS A C 1
ATOM 655 O O . LYS A 1 81 ? -36.943 16.294 14.751 1.00 74.25 81 LYS A O 1
ATOM 660 N N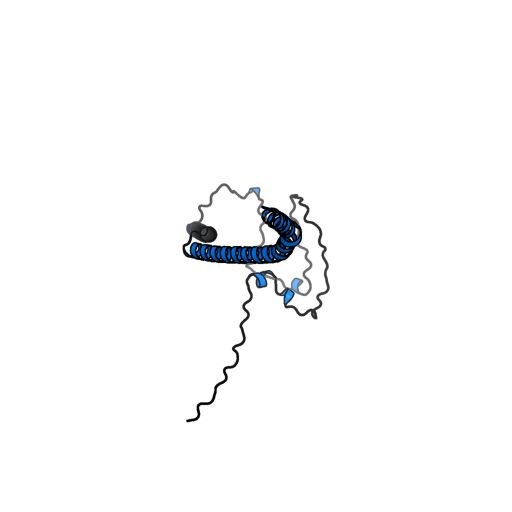 . ASN A 1 82 ? -38.629 17.477 13.842 1.00 70.69 82 ASN A N 1
ATOM 661 C CA . ASN A 1 82 ? -37.796 18.593 13.396 1.00 70.69 82 ASN A CA 1
ATOM 662 C C . ASN A 1 82 ? -37.372 19.407 14.623 1.00 70.69 82 ASN A C 1
ATOM 664 O O . ASN A 1 82 ? -38.128 20.235 15.138 1.00 70.69 82 ASN A O 1
ATOM 668 N N . VAL A 1 83 ? -36.182 19.117 15.147 1.00 73.00 83 VAL A N 1
ATOM 669 C CA . VAL A 1 83 ? -35.572 19.891 16.230 1.00 73.00 83 VAL A CA 1
ATOM 670 C C . VAL A 1 83 ? -34.752 21.005 15.596 1.00 73.00 83 VAL A C 1
ATOM 672 O O . VAL A 1 83 ? -33.902 20.759 14.745 1.00 73.00 83 VAL A O 1
ATOM 675 N N . LYS A 1 84 ? -35.016 22.247 15.999 1.00 75.81 84 LYS A N 1
ATOM 676 C CA . LYS A 1 84 ? -34.332 23.420 15.452 1.00 75.81 84 LYS A CA 1
ATOM 677 C C . LYS A 1 84 ? -32.893 23.451 15.965 1.00 75.81 84 LYS A C 1
ATOM 679 O O . LYS A 1 84 ? -32.656 23.286 17.159 1.00 75.81 84 LYS A O 1
ATOM 684 N N . ALA A 1 85 ? -31.943 23.753 15.080 1.00 66.44 85 ALA A N 1
ATOM 685 C CA . ALA A 1 85 ? -30.502 23.770 15.365 1.00 66.44 85 ALA A CA 1
ATOM 686 C C . ALA A 1 85 ? -30.079 24.660 16.558 1.00 66.44 85 ALA A C 1
ATOM 688 O O . ALA A 1 85 ? -28.978 24.518 17.079 1.00 66.44 85 ALA A O 1
ATOM 689 N N . LYS A 1 86 ? -30.954 25.565 17.015 1.00 67.88 86 LYS A N 1
ATOM 690 C CA . LYS A 1 86 ? -30.718 26.479 18.142 1.00 67.88 86 LYS A CA 1
ATOM 691 C C . LYS A 1 86 ? -30.855 25.825 19.523 1.00 67.88 86 LYS A C 1
ATOM 693 O O . LYS A 1 86 ? -30.328 26.377 20.482 1.00 67.88 86 LYS A O 1
ATOM 698 N N . ASP A 1 87 ? -31.507 24.666 19.618 1.00 63.62 87 ASP A N 1
ATOM 699 C CA . ASP A 1 87 ? -31.706 23.941 20.884 1.00 63.62 87 ASP A CA 1
ATOM 700 C C . ASP A 1 87 ? -30.668 22.819 21.101 1.00 63.62 87 ASP A C 1
ATOM 702 O O . ASP A 1 87 ? -30.700 22.113 22.111 1.00 63.62 87 ASP A O 1
ATOM 706 N N . VAL A 1 88 ? -29.723 22.650 20.166 1.00 62.66 88 VAL A N 1
ATOM 707 C CA . VAL A 1 88 ? -28.628 21.677 20.276 1.00 62.66 88 VAL A CA 1
ATOM 708 C C . VAL A 1 88 ? -27.465 22.317 21.036 1.00 62.66 88 VAL A C 1
ATOM 710 O O . VAL A 1 88 ? -26.612 23.004 20.478 1.00 62.66 88 VAL A O 1
ATOM 713 N N . ASP A 1 89 ? -27.441 22.098 22.347 1.00 60.44 89 ASP A N 1
ATOM 714 C CA . ASP A 1 89 ? -26.373 22.550 23.240 1.00 60.44 89 ASP A CA 1
ATOM 715 C C 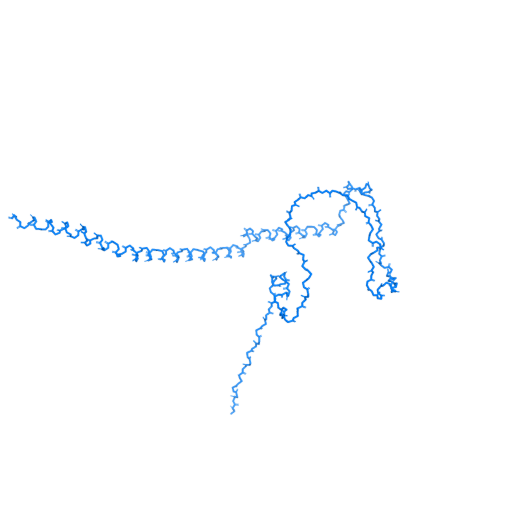. ASP A 1 89 ? -25.086 21.729 23.021 1.00 60.44 89 ASP A C 1
ATOM 717 O O . ASP A 1 89 ? -24.863 20.702 23.662 1.00 60.44 89 ASP A O 1
ATOM 721 N N . MET A 1 90 ? -24.226 22.187 22.103 1.00 61.91 90 MET A N 1
ATOM 722 C CA . MET A 1 90 ? -22.905 21.593 21.824 1.00 61.91 90 MET A CA 1
ATOM 723 C C . MET A 1 90 ? -21.880 21.788 22.963 1.00 61.91 90 MET A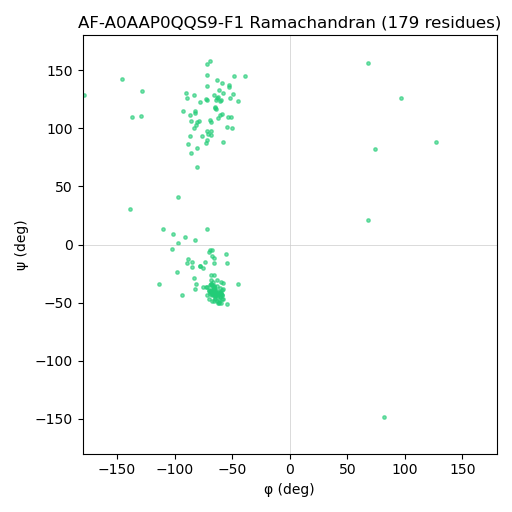 C 1
ATOM 725 O O . MET A 1 90 ? -20.755 21.299 22.866 1.00 61.91 90 MET A O 1
ATOM 729 N N . GLY A 1 91 ? -22.223 22.533 24.023 1.00 58.59 91 GLY A N 1
ATOM 730 C CA . GLY A 1 91 ? -21.312 22.894 25.117 1.00 58.59 91 GLY A CA 1
ATOM 731 C C . GLY A 1 91 ? -21.275 21.892 26.271 1.00 58.59 91 GLY A C 1
ATOM 732 O O . GLY A 1 91 ? -20.341 21.902 27.075 1.00 58.59 91 GLY A O 1
ATOM 733 N N . LYS A 1 92 ? -22.254 20.989 26.358 1.00 52.34 92 LYS A N 1
ATOM 734 C CA . LYS A 1 92 ? -22.185 19.853 27.275 1.00 52.34 92 LYS A CA 1
ATOM 735 C C . LYS A 1 92 ? -21.370 18.778 26.584 1.00 52.34 92 LYS A C 1
ATOM 737 O O . LYS A 1 92 ? -21.896 18.033 25.764 1.00 52.34 92 LYS A O 1
ATOM 742 N N . THR A 1 93 ? -20.094 18.662 26.943 1.00 52.00 93 THR A N 1
ATOM 743 C CA . THR A 1 93 ? -19.382 17.394 26.790 1.00 52.00 93 THR A CA 1
ATOM 744 C C . THR A 1 93 ? -20.168 16.369 27.595 1.00 52.00 93 THR A C 1
ATOM 746 O O . THR A 1 93 ? -19.946 16.206 28.796 1.00 52.00 93 THR A O 1
ATOM 749 N N . THR A 1 94 ? -21.151 15.736 26.959 1.00 52.53 94 THR A N 1
ATOM 750 C CA . THR A 1 94 ? -21.755 14.510 27.448 1.00 52.53 94 THR A CA 1
ATOM 751 C C . THR A 1 94 ? -20.568 13.615 27.717 1.00 52.53 94 THR A C 1
ATOM 753 O O . THR A 1 94 ? -19.820 13.304 26.788 1.00 52.53 94 THR A O 1
ATOM 756 N N . GLU A 1 95 ? -20.281 13.355 28.990 1.00 54.22 95 GLU A N 1
ATOM 757 C CA . GLU A 1 95 ? -19.172 12.506 29.374 1.00 54.22 95 GLU A CA 1
ATOM 758 C C . GLU A 1 95 ? -19.386 11.191 28.640 1.00 54.22 95 GLU A C 1
ATOM 760 O O . GLU A 1 95 ? -20.259 10.421 29.030 1.00 54.22 95 GLU A O 1
ATOM 765 N N . LEU A 1 96 ? -18.645 11.006 27.536 1.00 52.78 96 LEU A N 1
ATOM 766 C CA . LEU A 1 96 ? -18.778 9.852 26.659 1.00 52.78 96 LEU A CA 1
ATOM 767 C C . LEU A 1 96 ? -18.862 8.640 27.565 1.00 52.78 96 LEU A C 1
ATOM 769 O O . LEU A 1 96 ? -18.000 8.480 28.448 1.00 52.78 96 LEU A O 1
ATOM 773 N N . SER A 1 97 ? -19.944 7.882 27.413 1.00 64.75 97 SER A N 1
ATOM 774 C CA . SER A 1 97 ? -20.231 6.720 28.243 1.00 64.75 97 SER A CA 1
ATOM 775 C C . SER A 1 97 ? -18.963 5.873 28.311 1.00 64.75 97 SER A C 1
ATOM 777 O O . SER A 1 97 ? -18.214 5.816 27.336 1.00 64.75 97 SER A O 1
ATOM 779 N N . ARG A 1 98 ? -18.672 5.209 29.441 1.00 66.00 98 ARG A N 1
ATOM 780 C CA . ARG A 1 98 ? -17.460 4.365 29.572 1.00 66.00 98 ARG A CA 1
ATOM 781 C C . ARG A 1 98 ? -17.236 3.470 28.340 1.00 66.00 98 ARG A C 1
ATOM 783 O O . ARG A 1 98 ? -16.102 3.283 27.925 1.00 66.00 98 ARG A O 1
ATOM 790 N N . ARG A 1 99 ? -18.334 3.019 27.722 1.00 66.50 99 ARG A N 1
ATOM 791 C CA . ARG A 1 99 ? -18.364 2.254 26.468 1.00 66.50 99 ARG A CA 1
ATOM 792 C C . ARG A 1 99 ? -17.862 3.030 25.244 1.00 66.50 99 ARG A C 1
ATOM 794 O O . ARG A 1 99 ? -17.034 2.523 24.504 1.00 66.50 99 ARG A O 1
ATOM 801 N N . GLU A 1 100 ? -18.300 4.267 25.057 1.00 74.38 100 GLU A N 1
ATOM 802 C CA . GLU A 1 100 ? -17.913 5.109 23.917 1.00 74.38 100 GLU A CA 1
ATOM 803 C C . GLU A 1 100 ? -16.437 5.522 23.989 1.00 74.38 100 GLU A C 1
ATOM 805 O O . GLU A 1 100 ? -15.759 5.603 22.966 1.00 74.38 100 GLU A O 1
ATOM 810 N N . ARG A 1 101 ? -15.896 5.727 25.199 1.00 76.75 101 ARG A N 1
ATOM 811 C CA . ARG A 1 101 ? -14.462 6.011 25.383 1.00 76.75 101 ARG A CA 1
ATOM 812 C C . ARG A 1 101 ? -13.596 4.828 24.962 1.00 76.75 101 ARG A C 1
ATOM 814 O O . ARG A 1 101 ? -12.620 5.022 24.242 1.00 76.75 101 ARG A O 1
ATOM 821 N N . GLU A 1 102 ? -13.980 3.617 25.358 1.00 78.88 102 GLU A N 1
ATOM 822 C CA . GLU A 1 102 ? -13.275 2.391 24.971 1.00 78.88 102 GLU A CA 1
ATOM 823 C C . GLU A 1 102 ? -13.369 2.128 23.459 1.00 78.88 102 GLU A C 1
ATOM 825 O O . GLU A 1 102 ? -12.387 1.717 22.839 1.00 78.88 102 GLU A O 1
ATOM 830 N N . GLU A 1 103 ? -14.512 2.414 22.833 1.00 81.56 103 GLU A N 1
ATOM 831 C CA . GLU A 1 103 ? -14.682 2.276 21.382 1.00 81.56 103 GLU A CA 1
ATOM 832 C C . GLU A 1 103 ? -13.823 3.278 20.600 1.00 81.56 103 GLU A C 1
ATOM 834 O O . GLU A 1 103 ? -13.145 2.889 19.646 1.00 81.56 103 GLU A O 1
ATOM 839 N N . ILE A 1 104 ? -13.756 4.535 21.048 1.00 82.50 104 ILE A N 1
ATOM 840 C CA . ILE A 1 104 ? -12.899 5.563 20.440 1.00 82.50 104 ILE A CA 1
ATOM 841 C C . ILE A 1 104 ? -11.417 5.231 20.637 1.00 82.50 104 ILE A C 1
ATOM 843 O O . ILE A 1 104 ? -10.609 5.422 19.726 1.00 82.50 104 ILE A O 1
ATOM 847 N N . GLU A 1 105 ? -11.022 4.727 21.803 1.00 84.50 105 GLU A N 1
ATOM 848 C CA . GLU A 1 105 ? -9.642 4.295 22.038 1.00 84.50 105 GLU A CA 1
ATOM 849 C C . GLU A 1 105 ? -9.272 3.086 21.180 1.00 84.50 105 GLU A C 1
ATOM 851 O O . GLU A 1 105 ? -8.173 3.050 20.622 1.00 84.50 105 GLU A O 1
ATOM 856 N N . LYS A 1 106 ? -10.194 2.138 20.991 1.00 88.81 106 LYS A N 1
ATOM 857 C CA . LYS A 1 106 ? -10.000 0.988 20.102 1.00 88.81 106 LYS A CA 1
ATOM 858 C C . LYS A 1 106 ? -9.871 1.415 18.641 1.00 88.81 106 LYS A C 1
ATOM 860 O O . LYS A 1 106 ? -8.991 0.906 17.945 1.00 88.81 106 LYS A O 1
ATOM 865 N N . GLN A 1 107 ? -10.687 2.367 18.191 1.00 88.69 107 GLN A N 1
ATOM 866 C CA . GLN A 1 107 ? -10.576 2.956 16.854 1.00 88.69 107 GLN A CA 1
ATOM 867 C C . GLN A 1 107 ? -9.234 3.674 16.681 1.00 88.69 107 GLN A C 1
ATOM 869 O O . GLN A 1 107 ? -8.476 3.340 15.775 1.00 88.69 107 GLN A O 1
ATOM 874 N N . LYS A 1 108 ? -8.858 4.552 17.617 1.00 91.94 108 LYS A N 1
ATOM 875 C CA . LYS A 1 108 ? -7.566 5.260 17.596 1.00 91.94 108 LYS A CA 1
ATOM 876 C C . LYS A 1 108 ? -6.371 4.310 17.652 1.00 91.94 108 LYS A C 1
ATOM 878 O O . LYS A 1 108 ? -5.351 4.566 17.015 1.00 91.94 108 LYS A O 1
ATOM 883 N N . ALA A 1 109 ? -6.458 3.223 18.417 1.00 89.88 109 ALA A N 1
ATOM 884 C CA . ALA A 1 109 ? -5.417 2.202 18.475 1.00 89.88 109 ALA A CA 1
ATOM 885 C C . ALA A 1 109 ? -5.299 1.451 17.142 1.00 89.88 109 ALA A C 1
ATOM 887 O O . ALA A 1 109 ? -4.183 1.216 16.675 1.00 89.88 109 ALA A O 1
ATOM 888 N N . HIS A 1 110 ? -6.429 1.129 16.507 1.00 87.50 110 HIS A N 1
ATOM 889 C CA . HIS A 1 110 ? -6.450 0.505 15.189 1.00 87.50 110 HIS A CA 1
ATOM 890 C C . HIS A 1 110 ? -5.884 1.439 14.113 1.00 87.50 110 HIS A C 1
ATOM 892 O O . HIS A 1 110 ? -4.984 1.041 13.381 1.00 87.50 110 HIS A O 1
ATOM 898 N N . GLU A 1 111 ? -6.303 2.702 14.084 1.00 89.81 111 GLU A N 1
ATOM 899 C CA . GLU A 1 111 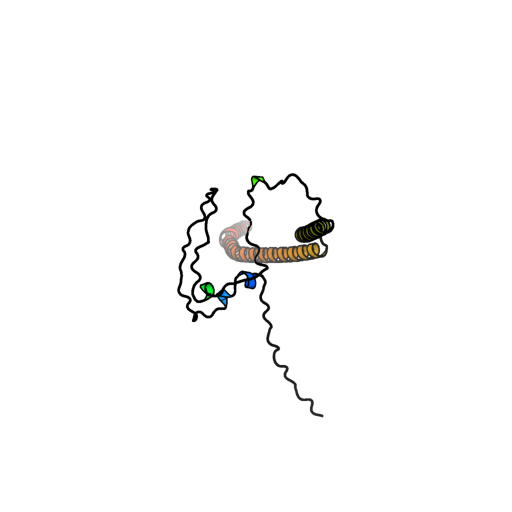? -5.756 3.727 13.187 1.00 89.81 111 GLU A CA 1
ATOM 900 C C . GLU A 1 111 ? -4.255 3.922 13.393 1.00 89.81 111 GLU A C 1
ATOM 902 O O . GLU A 1 111 ? -3.492 3.984 12.431 1.00 89.81 111 GLU A O 1
ATOM 907 N N . ARG A 1 112 ? -3.793 3.977 14.648 1.00 90.25 112 ARG A N 1
ATOM 908 C CA . ARG A 1 112 ? -2.358 4.061 14.946 1.00 90.25 112 ARG A CA 1
ATOM 909 C C . ARG A 1 112 ? -1.609 2.838 14.452 1.00 90.25 112 ARG A C 1
ATOM 911 O O . ARG A 1 112 ? -0.515 3.004 13.926 1.00 90.25 112 ARG A O 1
ATOM 918 N N . TYR A 1 113 ? -2.171 1.644 14.618 1.00 85.50 113 TYR A N 1
ATOM 919 C CA . TYR A 1 113 ? -1.578 0.404 14.129 1.00 85.50 113 TYR A CA 1
ATOM 920 C C . TYR A 1 113 ? -1.480 0.394 12.599 1.00 85.50 113 TYR A C 1
ATOM 922 O O . TYR A 1 113 ? -0.391 0.173 12.067 1.00 85.50 113 TYR A O 1
ATOM 930 N N . MET A 1 114 ? -2.571 0.736 11.907 1.00 87.94 114 MET A N 1
ATOM 931 C CA . MET A 1 114 ? -2.610 0.863 10.447 1.00 87.94 114 MET A CA 1
ATOM 932 C C . MET A 1 114 ? -1.589 1.891 9.958 1.00 87.94 114 MET A C 1
ATOM 934 O O . MET A 1 114 ? -0.747 1.586 9.117 1.00 87.94 114 MET A O 1
ATOM 938 N N . ARG A 1 115 ? -1.546 3.063 10.593 1.00 89.19 115 ARG A N 1
ATOM 939 C CA . ARG A 1 115 ? -0.578 4.117 10.282 1.00 89.19 115 ARG A CA 1
ATOM 940 C C . ARG A 1 115 ? 0.867 3.682 10.538 1.00 89.19 115 ARG A C 1
ATOM 942 O O . ARG A 1 115 ? 1.767 4.075 9.803 1.00 89.19 115 ARG A O 1
ATOM 949 N N . LEU A 1 116 ? 1.129 2.881 11.573 1.00 89.06 116 LEU A N 1
ATOM 950 C CA . LEU A 1 116 ? 2.471 2.353 11.851 1.00 89.06 116 LEU A CA 1
ATOM 951 C C . LEU A 1 116 ? 2.913 1.334 10.792 1.00 89.06 116 LEU A C 1
ATOM 953 O O . LEU A 1 116 ? 4.101 1.250 10.468 1.00 89.06 116 LEU A O 1
ATOM 957 N N . GLN A 1 117 ? 1.959 0.562 10.275 1.00 85.50 117 GLN A N 1
ATOM 958 C CA . GLN A 1 117 ? 2.173 -0.412 9.214 1.00 85.50 117 GLN A CA 1
ATOM 959 C C . GLN A 1 117 ? 2.416 0.274 7.867 1.00 85.50 117 GLN A C 1
ATOM 961 O O . GLN A 1 117 ? 3.383 -0.066 7.190 1.00 85.50 117 GLN A O 1
ATOM 966 N N . GLU A 1 118 ? 1.635 1.302 7.535 1.00 82.00 118 GLU A N 1
ATOM 967 C CA . GLU A 1 118 ? 1.854 2.168 6.366 1.00 82.00 118 GLU A CA 1
ATOM 968 C C . GLU A 1 118 ? 3.206 2.883 6.423 1.00 82.00 118 GLU A C 1
ATOM 970 O O . GLU A 1 118 ? 3.926 2.955 5.430 1.00 82.00 118 GLU A O 1
ATOM 975 N N . GLN A 1 119 ? 3.601 3.356 7.609 1.00 87.25 119 GLN A N 1
ATOM 976 C CA . GLN A 1 119 ? 4.922 3.947 7.839 1.00 87.25 119 GLN A CA 1
ATOM 977 C C . GLN A 1 119 ? 6.069 2.936 7.721 1.00 87.25 119 GLN A C 1
ATOM 979 O O . GLN A 1 119 ? 7.231 3.322 7.860 1.00 87.25 119 GLN A O 1
ATOM 984 N N . GLY A 1 120 ? 5.782 1.647 7.533 1.00 85.81 120 GLY A N 1
ATOM 985 C CA . GLY A 1 120 ? 6.816 0.628 7.440 1.00 85.81 120 GLY A CA 1
ATOM 986 C C . GLY A 1 120 ? 7.550 0.401 8.758 1.00 85.81 120 GLY A C 1
ATOM 987 O O . GLY A 1 120 ? 8.687 -0.058 8.756 1.00 85.81 120 GLY A O 1
ATOM 988 N N . LYS A 1 121 ? 6.968 0.774 9.905 1.00 84.44 121 LYS A N 1
ATOM 989 C CA . LYS A 1 121 ? 7.645 0.652 11.206 1.00 84.44 121 LYS A CA 1
ATOM 990 C C . LYS A 1 121 ? 7.492 -0.733 11.826 1.00 84.44 121 LYS A C 1
ATOM 992 O O . LYS A 1 121 ? 8.309 -1.077 12.677 1.00 84.44 121 LYS A O 1
ATOM 997 N N . THR A 1 122 ? 6.504 -1.519 11.398 1.00 88.56 122 THR A N 1
ATOM 998 C CA . THR A 1 122 ? 6.370 -2.929 11.790 1.00 88.56 122 THR A CA 1
ATOM 999 C C . THR A 1 122 ? 7.451 -3.773 11.112 1.00 88.56 122 THR A C 1
ATOM 1001 O O . THR A 1 122 ? 7.843 -3.506 9.978 1.00 88.56 122 THR A O 1
ATOM 1004 N N . GLU A 1 123 ? 7.951 -4.811 11.786 1.00 84.56 123 GLU A N 1
ATOM 1005 C CA . GLU A 1 123 ? 9.023 -5.661 11.239 1.00 84.56 123 GLU A CA 1
ATOM 1006 C C . GLU A 1 123 ? 8.634 -6.339 9.919 1.00 84.56 123 GLU A C 1
ATOM 1008 O O . GLU A 1 123 ? 9.480 -6.548 9.053 1.00 84.56 123 GLU A O 1
ATOM 1013 N N . GLN A 1 124 ? 7.349 -6.663 9.754 1.00 86.31 124 GLN A N 1
ATOM 1014 C CA . GLN A 1 124 ? 6.812 -7.227 8.516 1.00 86.31 124 GLN A CA 1
ATOM 1015 C C . GLN A 1 124 ? 6.860 -6.202 7.378 1.00 86.31 124 GLN A C 1
ATOM 1017 O O . GLN A 1 124 ? 7.413 -6.494 6.322 1.00 86.31 124 GLN A O 1
ATOM 1022 N N . ALA A 1 125 ? 6.392 -4.973 7.620 1.00 89.56 125 ALA A N 1
ATOM 1023 C CA . ALA A 1 125 ? 6.407 -3.931 6.602 1.00 89.56 125 ALA A CA 1
ATOM 1024 C C . ALA A 1 125 ? 7.836 -3.498 6.230 1.00 89.56 125 ALA A C 1
ATOM 1026 O O . ALA A 1 125 ? 8.095 -3.218 5.063 1.00 89.56 125 ALA A O 1
ATOM 1027 N N . ARG A 1 126 ? 8.792 -3.523 7.172 1.00 88.69 126 ARG A N 1
ATOM 1028 C CA . ARG A 1 126 ? 10.220 -3.316 6.855 1.00 88.69 126 ARG A CA 1
ATOM 1029 C C . ARG A 1 126 ? 10.740 -4.360 5.878 1.00 88.69 126 ARG A C 1
ATOM 1031 O O . ARG A 1 126 ? 11.294 -3.991 4.849 1.00 88.69 126 ARG A O 1
ATOM 1038 N N . LYS A 1 127 ? 10.497 -5.644 6.154 1.00 94.00 127 LYS A N 1
ATOM 1039 C CA . LYS A 1 127 ? 10.909 -6.751 5.276 1.00 94.00 127 LYS A CA 1
ATOM 1040 C C . LYS A 1 127 ? 10.275 -6.649 3.890 1.00 94.00 127 LYS A C 1
ATOM 1042 O O . LYS A 1 127 ? 10.949 -6.881 2.888 1.00 94.00 127 LYS A O 1
ATOM 1047 N N . ASP A 1 128 ? 9.000 -6.277 3.819 1.00 92.12 128 ASP A N 1
ATOM 1048 C CA . ASP A 1 128 ? 8.310 -6.095 2.541 1.00 92.12 128 ASP A CA 1
ATOM 1049 C C . ASP A 1 128 ? 8.861 -4.892 1.762 1.00 92.12 128 ASP A C 1
ATOM 1051 O O . ASP A 1 128 ? 9.105 -4.998 0.557 1.00 92.12 128 ASP A O 1
ATOM 1055 N N . LEU A 1 129 ? 9.148 -3.772 2.432 1.00 92.25 129 LEU A N 1
ATOM 1056 C CA . LEU A 1 129 ? 9.800 -2.614 1.814 1.00 92.25 129 LEU A CA 1
ATOM 1057 C C . LEU A 1 129 ? 11.219 -2.936 1.334 1.00 92.25 129 LEU A C 1
ATOM 1059 O O . LEU A 1 129 ? 11.576 -2.559 0.218 1.00 92.25 129 LEU A O 1
ATOM 1063 N N . GLU A 1 130 ? 12.006 -3.662 2.127 1.00 93.06 130 GLU A N 1
ATOM 1064 C CA . GLU A 1 130 ? 13.344 -4.145 1.762 1.00 93.06 130 GLU A CA 1
ATOM 1065 C C . GLU A 1 130 ? 13.282 -5.060 0.534 1.00 93.06 130 GLU A C 1
ATOM 1067 O O . GLU A 1 130 ? 14.030 -4.875 -0.431 1.00 93.06 130 GLU A O 1
ATOM 1072 N N . ARG A 1 131 ? 12.327 -5.996 0.504 1.00 95.38 131 ARG A N 1
ATOM 1073 C CA . ARG A 1 131 ? 12.088 -6.863 -0.655 1.00 95.38 131 ARG A CA 1
ATOM 1074 C C . ARG A 1 131 ? 11.715 -6.057 -1.899 1.00 95.38 131 ARG A C 1
ATOM 1076 O O . ARG A 1 131 ? 12.234 -6.327 -2.983 1.00 95.38 131 ARG A O 1
ATOM 1083 N N . LEU A 1 132 ? 10.835 -5.065 -1.768 1.00 94.19 132 LEU A N 1
ATOM 1084 C CA . LEU A 1 132 ? 10.461 -4.185 -2.877 1.00 94.19 132 LEU A CA 1
ATOM 1085 C C . LEU A 1 132 ? 11.642 -3.325 -3.347 1.00 94.19 132 LEU A C 1
ATOM 1087 O O . LEU A 1 132 ? 11.796 -3.120 -4.552 1.00 94.19 132 LEU A O 1
ATOM 1091 N N . ALA A 1 133 ? 12.486 -2.839 -2.434 1.00 95.44 133 ALA A N 1
ATOM 1092 C CA . ALA A 1 133 ? 13.694 -2.087 -2.764 1.00 95.44 133 ALA A CA 1
ATOM 1093 C C . ALA A 1 133 ? 14.685 -2.939 -3.571 1.00 95.44 133 ALA A C 1
ATOM 1095 O O . ALA A 1 133 ? 15.155 -2.481 -4.613 1.00 95.44 133 ALA A O 1
ATOM 1096 N N . LEU A 1 134 ? 14.912 -4.195 -3.172 1.00 96.06 134 LEU A N 1
ATOM 1097 C CA . LEU A 1 134 ? 15.741 -5.143 -3.926 1.00 96.06 134 LEU A CA 1
ATOM 1098 C C . LEU A 1 134 ? 15.203 -5.375 -5.346 1.00 96.06 134 LEU A C 1
ATOM 1100 O O . LEU A 1 134 ? 15.964 -5.342 -6.309 1.00 96.06 134 LEU A O 1
ATOM 1104 N N . ILE A 1 135 ? 13.887 -5.542 -5.512 1.00 96.25 135 ILE A N 1
ATOM 1105 C CA . ILE A 1 135 ? 13.280 -5.703 -6.845 1.00 96.25 135 ILE A CA 1
ATOM 1106 C C . ILE A 1 135 ? 13.461 -4.434 -7.688 1.00 96.25 135 ILE A C 1
ATOM 1108 O O . ILE A 1 135 ? 13.758 -4.523 -8.881 1.00 96.25 135 ILE A O 1
ATOM 1112 N N . ARG A 1 136 ? 13.292 -3.244 -7.096 1.00 97.06 136 ARG A N 1
ATOM 1113 C CA . ARG A 1 136 ? 13.529 -1.971 -7.797 1.00 97.06 136 ARG A CA 1
ATOM 1114 C C . ARG A 1 136 ? 14.983 -1.843 -8.246 1.00 97.06 136 ARG A C 1
ATOM 1116 O O . ARG A 1 136 ? 15.208 -1.460 -9.389 1.00 97.06 136 ARG A O 1
ATOM 1123 N N . GLN A 1 137 ? 15.938 -2.213 -7.394 1.00 95.81 137 GLN A N 1
ATOM 1124 C CA . GLN A 1 137 ? 17.363 -2.228 -7.733 1.00 95.81 137 GLN A CA 1
ATOM 1125 C C . GLN A 1 137 ? 17.651 -3.198 -8.878 1.00 95.81 137 GLN A C 1
ATOM 1127 O O . GLN A 1 137 ? 18.203 -2.782 -9.888 1.00 95.81 137 GLN A O 1
ATOM 1132 N N . GLN A 1 138 ? 17.169 -4.440 -8.800 1.00 96.00 138 GLN A N 1
ATOM 1133 C CA . GLN A 1 138 ? 17.341 -5.424 -9.875 1.00 96.00 138 GLN A CA 1
ATOM 1134 C C . GLN A 1 138 ? 16.743 -4.950 -11.204 1.00 96.00 138 GLN A C 1
ATOM 1136 O O . GLN A 1 138 ? 17.328 -5.158 -12.266 1.00 96.00 138 GLN A O 1
ATOM 1141 N N . ARG A 1 139 ? 15.582 -4.285 -11.167 1.00 96.62 139 ARG A N 1
ATOM 1142 C CA . ARG A 1 139 ? 14.965 -3.701 -12.366 1.00 96.62 139 ARG A CA 1
ATOM 1143 C C . ARG A 1 139 ? 15.780 -2.537 -12.919 1.00 96.62 139 ARG A C 1
ATOM 1145 O O . ARG A 1 139 ? 15.954 -2.469 -14.131 1.00 96.62 139 ARG A O 1
ATOM 1152 N N . ALA A 1 140 ? 16.277 -1.653 -12.057 1.00 94.81 140 ALA A N 1
ATOM 1153 C CA . ALA A 1 140 ? 17.112 -0.527 -12.456 1.00 94.81 140 ALA A CA 1
ATOM 1154 C C . ALA A 1 140 ? 18.455 -0.999 -13.032 1.00 94.81 140 ALA A C 1
ATOM 1156 O O . ALA A 1 140 ? 18.873 -0.513 -14.074 1.00 94.81 140 ALA A O 1
ATOM 1157 N N . GLU A 1 141 ? 19.101 -1.983 -12.411 1.00 91.44 141 GLU A N 1
ATOM 1158 C CA . GLU A 1 141 ? 20.341 -2.588 -12.904 1.00 91.44 141 GLU A CA 1
ATOM 1159 C C . GLU A 1 141 ? 20.128 -3.322 -14.229 1.00 91.44 141 GLU A C 1
ATOM 1161 O O . GLU A 1 141 ? 20.930 -3.180 -15.145 1.00 91.44 141 GLU A O 1
ATOM 1166 N N . ALA A 1 142 ? 19.028 -4.064 -14.377 1.00 92.38 142 ALA A N 1
ATOM 1167 C CA . ALA A 1 142 ? 18.692 -4.708 -15.643 1.00 92.38 142 ALA A CA 1
ATOM 1168 C C . ALA A 1 142 ? 18.365 -3.688 -16.747 1.00 92.38 142 ALA A C 1
ATOM 1170 O O . ALA A 1 142 ? 18.698 -3.921 -17.907 1.00 92.38 142 ALA A O 1
ATOM 1171 N N . ALA A 1 143 ? 17.715 -2.569 -16.413 1.00 92.75 143 ALA A N 1
ATOM 1172 C CA . ALA A 1 143 ? 17.471 -1.482 -17.359 1.00 92.75 143 ALA A CA 1
ATOM 1173 C C . ALA A 1 143 ? 18.787 -0.821 -17.786 1.00 92.75 143 ALA A C 1
ATOM 1175 O O . ALA A 1 143 ? 19.047 -0.744 -18.983 1.00 92.75 143 ALA A O 1
ATOM 1176 N N . LYS A 1 144 ? 19.653 -0.474 -16.826 1.00 91.94 144 LYS A N 1
ATOM 1177 C CA . LYS A 1 144 ? 20.980 0.099 -17.085 1.00 91.94 144 LYS A CA 1
ATOM 1178 C C . LYS A 1 144 ? 21.853 -0.818 -17.937 1.00 91.94 144 LYS A C 1
ATOM 1180 O O . LYS A 1 144 ? 22.376 -0.367 -18.943 1.00 91.94 144 LYS A O 1
ATOM 1185 N N . LYS A 1 145 ? 21.926 -2.118 -17.628 1.00 90.31 145 LYS A N 1
ATOM 1186 C CA . LYS A 1 145 ? 22.673 -3.086 -18.455 1.00 90.31 145 LYS A CA 1
ATOM 1187 C C . LYS A 1 145 ? 22.142 -3.161 -19.885 1.00 90.31 145 LYS A C 1
ATOM 1189 O O . LYS A 1 145 ? 22.922 -3.169 -20.826 1.00 90.31 145 LYS A O 1
ATOM 1194 N N . ARG A 1 146 ? 20.816 -3.151 -20.072 1.00 86.88 146 ARG A N 1
ATOM 1195 C CA . ARG A 1 146 ? 20.231 -3.107 -21.423 1.00 86.88 146 ARG A CA 1
ATOM 1196 C C . ARG A 1 146 ? 20.504 -1.787 -22.134 1.00 86.88 146 ARG A C 1
ATOM 1198 O O . ARG A 1 146 ? 20.620 -1.791 -23.352 1.00 86.88 146 ARG A O 1
ATOM 1205 N N . GLU A 1 147 ? 20.546 -0.668 -21.422 1.00 86.19 147 GLU A N 1
ATOM 1206 C CA . GLU A 1 147 ? 20.892 0.635 -21.994 1.00 86.19 147 GLU A CA 1
ATOM 1207 C C . GLU A 1 147 ? 22.369 0.703 -22.369 1.00 86.19 147 GLU A C 1
ATOM 1209 O O . GLU A 1 147 ? 22.667 1.185 -23.448 1.00 86.19 147 GLU A O 1
ATOM 1214 N N . GLU A 1 148 ? 23.273 0.157 -21.561 1.00 83.94 148 GLU A N 1
ATOM 1215 C CA . GLU A 1 148 ? 24.705 0.057 -21.861 1.00 83.94 148 GLU A CA 1
ATOM 1216 C C . GLU A 1 148 ? 24.983 -0.897 -23.025 1.00 83.94 148 GLU A C 1
ATOM 1218 O O . GLU A 1 148 ? 25.791 -0.578 -23.888 1.00 83.94 148 GLU A O 1
ATOM 1223 N N . GLU A 1 149 ? 24.288 -2.033 -23.115 1.00 80.38 149 GLU A N 1
ATOM 1224 C CA . GLU A 1 149 ? 24.396 -2.949 -24.257 1.00 80.38 149 GLU A CA 1
ATOM 1225 C C . GLU A 1 149 ? 23.802 -2.341 -25.528 1.00 80.38 149 GLU A C 1
ATOM 1227 O O . GLU A 1 149 ? 24.386 -2.476 -26.598 1.00 80.38 149 GLU A O 1
ATOM 1232 N N . LYS A 1 150 ? 22.671 -1.630 -25.436 1.00 84.56 150 LYS A N 1
ATOM 1233 C CA . LYS A 1 150 ? 22.075 -0.926 -26.582 1.00 84.56 150 LYS A CA 1
ATOM 1234 C C . LYS A 1 150 ? 22.917 0.267 -27.007 1.00 84.56 150 LYS A C 1
ATOM 1236 O O . LYS A 1 150 ? 23.178 0.424 -28.191 1.00 84.56 150 LYS A O 1
ATOM 1241 N N . ALA A 1 151 ? 23.355 1.094 -26.064 1.00 81.44 151 ALA A N 1
ATOM 1242 C CA . ALA A 1 151 ? 24.241 2.218 -26.321 1.00 81.44 151 ALA A CA 1
ATOM 1243 C C . ALA A 1 151 ? 25.587 1.719 -26.830 1.00 81.44 151 ALA A C 1
ATOM 1245 O O . ALA A 1 151 ? 26.107 2.305 -27.763 1.00 81.44 151 ALA A O 1
ATOM 1246 N N . GLY A 1 152 ? 26.106 0.615 -26.295 1.00 78.12 152 GLY A N 1
ATOM 1247 C CA . GLY A 1 152 ? 27.283 -0.092 -26.780 1.00 78.12 152 GLY A CA 1
ATOM 1248 C C . GLY A 1 152 ? 27.082 -0.600 -28.201 1.00 78.12 152 GLY A C 1
ATOM 1249 O O . GLY A 1 152 ? 27.886 -0.272 -29.053 1.00 78.12 152 GLY A O 1
ATOM 1250 N N . MET A 1 153 ? 25.985 -1.296 -28.507 1.00 72.56 153 MET A N 1
ATOM 1251 C CA . MET A 1 153 ? 25.645 -1.763 -29.860 1.00 72.56 153 MET A CA 1
ATOM 1252 C C . MET A 1 153 ? 25.417 -0.630 -30.860 1.00 72.56 153 MET A C 1
ATOM 1254 O O . MET A 1 153 ? 25.675 -0.823 -32.042 1.00 72.56 153 MET A O 1
ATOM 1258 N N . ILE A 1 154 ? 24.926 0.528 -30.418 1.00 74.12 154 ILE A N 1
ATOM 1259 C CA . ILE A 1 154 ? 24.726 1.706 -31.270 1.00 74.12 154 ILE A CA 1
ATOM 1260 C C . ILE A 1 154 ? 26.041 2.485 -31.431 1.00 74.12 154 ILE A C 1
ATOM 1262 O O . ILE A 1 154 ? 26.349 2.934 -32.533 1.00 74.12 154 ILE A O 1
ATOM 1266 N N . ASN A 1 155 ? 26.855 2.599 -30.375 1.00 75.44 155 ASN A N 1
ATOM 1267 C CA . ASN A 1 155 ? 28.171 3.234 -30.439 1.00 75.44 155 ASN A CA 1
ATOM 1268 C C . ASN A 1 155 ? 29.181 2.375 -31.190 1.00 75.44 155 ASN A C 1
ATOM 1270 O O . ASN A 1 155 ? 29.997 2.936 -31.893 1.00 75.44 155 ASN A O 1
ATOM 1274 N N . PHE A 1 156 ? 29.156 1.047 -31.083 1.00 72.69 156 PHE A N 1
ATOM 1275 C CA . PHE A 1 156 ? 30.152 0.163 -31.696 1.00 72.69 156 PHE A CA 1
ATOM 1276 C C . PHE A 1 156 ? 30.314 0.385 -33.210 1.00 72.69 156 PHE A C 1
ATOM 1278 O O . PHE A 1 156 ? 31.441 0.610 -33.637 1.00 72.69 156 PHE A O 1
ATOM 1285 N N . PRO A 1 157 ? 29.250 0.403 -34.039 1.00 81.56 157 PRO A N 1
ATOM 1286 C CA . PRO A 1 157 ? 29.389 0.682 -35.465 1.00 81.56 157 PRO A CA 1
ATOM 1287 C C . PRO A 1 157 ? 29.851 2.117 -35.735 1.00 81.56 157 PRO A C 1
ATOM 1289 O O . PRO A 1 157 ? 30.658 2.320 -36.634 1.00 81.56 157 PRO A O 1
ATOM 1292 N N . TRP A 1 158 ? 29.412 3.100 -34.943 1.00 82.38 158 TRP A N 1
ATOM 1293 C CA . TRP A 1 158 ? 29.863 4.490 -35.072 1.00 82.38 158 TRP A CA 1
ATOM 1294 C C . TRP A 1 158 ? 31.339 4.666 -34.695 1.00 82.38 158 TRP A C 1
ATOM 1296 O O . TRP A 1 158 ? 32.082 5.319 -35.416 1.00 82.38 158 TRP A O 1
ATOM 1306 N N . LEU A 1 159 ? 31.787 4.044 -33.604 1.00 81.31 159 LEU A N 1
ATOM 1307 C CA . LEU A 1 159 ? 33.160 4.095 -33.109 1.00 81.31 159 LEU A CA 1
ATOM 1308 C C . LEU A 1 159 ? 34.104 3.342 -34.051 1.00 81.31 159 LEU A C 1
ATOM 1310 O O . LEU A 1 159 ? 35.189 3.833 -34.339 1.00 81.31 159 LEU A O 1
ATOM 1314 N N . VAL A 1 160 ? 33.679 2.184 -34.573 1.00 84.00 160 VAL A N 1
ATOM 1315 C CA . VAL A 1 160 ? 34.418 1.423 -35.593 1.00 84.00 160 VAL A CA 1
ATOM 1316 C C . VAL A 1 160 ? 34.522 2.223 -36.892 1.00 84.00 160 VAL A C 1
ATOM 1318 O O . VAL A 1 160 ? 35.609 2.291 -37.458 1.00 84.00 160 VAL A O 1
ATOM 1321 N N . PHE A 1 161 ? 33.440 2.871 -37.334 1.00 84.50 161 PHE A N 1
ATOM 1322 C CA . PHE A 1 161 ? 33.442 3.735 -38.518 1.00 84.50 161 PHE A CA 1
ATOM 1323 C C . PHE A 1 161 ? 34.404 4.920 -38.354 1.00 84.50 161 PHE A C 1
ATOM 1325 O O . PHE A 1 161 ? 35.270 5.129 -39.198 1.00 84.50 161 PHE A O 1
ATOM 1332 N N . LEU A 1 162 ? 34.343 5.623 -37.220 1.00 84.44 162 LEU A N 1
ATOM 1333 C CA . LEU A 1 162 ? 35.224 6.757 -36.923 1.00 84.44 162 LEU A CA 1
ATOM 1334 C C . LEU A 1 162 ? 36.696 6.328 -36.779 1.00 84.44 162 LEU A C 1
ATOM 1336 O O . LEU A 1 162 ? 37.601 7.042 -37.205 1.00 84.44 162 LEU A O 1
ATOM 1340 N N . TYR A 1 163 ? 36.958 5.141 -36.224 1.00 82.12 163 TYR A N 1
ATOM 1341 C CA . TYR A 1 163 ? 38.314 4.598 -36.106 1.00 82.12 163 TYR A CA 1
ATOM 1342 C C . TYR A 1 163 ? 38.900 4.194 -37.472 1.00 82.12 163 TYR A C 1
ATOM 1344 O O . TYR A 1 163 ? 40.074 4.459 -37.738 1.00 82.12 163 TYR A O 1
ATOM 1352 N N . LEU A 1 164 ? 38.085 3.609 -38.358 1.00 83.06 164 LEU A N 1
ATOM 1353 C CA . LEU A 1 164 ? 38.469 3.261 -39.733 1.00 83.06 164 LEU A CA 1
ATOM 1354 C C . LEU A 1 164 ? 38.679 4.484 -40.629 1.00 83.06 164 LEU A C 1
ATOM 1356 O O . LEU A 1 164 ? 39.652 4.507 -41.378 1.00 83.06 164 LEU A O 1
ATOM 1360 N N . GLU A 1 165 ? 37.811 5.492 -40.547 1.00 83.31 165 GLU A N 1
ATOM 1361 C CA . GLU A 1 165 ? 37.901 6.676 -41.412 1.00 83.31 165 GLU A CA 1
ATOM 1362 C C . GLU A 1 165 ? 38.910 7.721 -40.942 1.00 83.31 165 GLU A C 1
ATOM 1364 O O . GLU A 1 165 ? 39.510 8.384 -41.782 1.00 83.31 165 GLU A O 1
ATOM 1369 N N . PHE A 1 166 ? 39.108 7.901 -39.633 1.00 81.00 166 PHE A N 1
ATOM 1370 C CA . PHE A 1 166 ? 39.928 9.007 -39.122 1.00 81.00 166 PHE A CA 1
ATOM 1371 C C . PHE A 1 166 ? 41.218 8.569 -38.428 1.00 81.00 166 PHE A C 1
ATOM 1373 O O . PHE A 1 166 ? 42.222 9.270 -38.530 1.00 81.00 166 PHE A O 1
ATOM 1380 N N . VAL A 1 167 ? 41.238 7.427 -37.734 1.00 78.12 167 VAL A N 1
ATOM 1381 C CA . VAL A 1 167 ? 42.394 7.038 -36.899 1.00 78.12 167 VAL A CA 1
ATOM 1382 C C . VAL A 1 167 ? 43.383 6.152 -37.660 1.00 78.12 167 VAL A C 1
ATOM 1384 O O . VAL A 1 167 ? 44.591 6.386 -37.612 1.00 78.12 167 VAL A O 1
ATOM 1387 N N . LEU A 1 168 ? 42.883 5.172 -38.412 1.00 75.94 168 LEU A N 1
ATOM 1388 C CA . LEU A 1 168 ? 43.695 4.275 -39.242 1.00 75.94 168 LEU A CA 1
ATOM 1389 C C . LEU A 1 168 ? 44.532 4.989 -40.329 1.00 75.94 168 LEU A C 1
ATOM 1391 O O . LEU A 1 168 ? 45.712 4.653 -40.458 1.00 75.94 168 LEU A O 1
ATOM 1395 N N . PRO A 1 169 ? 44.019 5.997 -41.065 1.00 76.81 169 PRO A N 1
ATOM 1396 C CA . PRO A 1 169 ? 44.822 6.716 -42.059 1.00 76.81 169 PRO A CA 1
ATOM 1397 C C . PRO A 1 169 ? 45.921 7.573 -41.420 1.00 76.81 169 PRO A C 1
ATOM 1399 O O . PRO A 1 169 ? 47.020 7.684 -41.965 1.00 76.81 169 PRO A O 1
ATOM 1402 N N . LEU A 1 170 ? 45.656 8.145 -40.239 1.00 75.00 170 LEU A N 1
ATOM 1403 C CA . LEU A 1 170 ? 46.642 8.921 -39.485 1.00 75.00 170 LEU A CA 1
ATOM 1404 C C . LEU A 1 170 ? 47.811 8.038 -39.026 1.00 75.00 170 LEU A C 1
ATOM 1406 O O . LEU A 1 170 ? 48.967 8.447 -39.122 1.00 75.00 170 LEU A O 1
ATOM 1410 N N . PHE A 1 171 ? 47.527 6.807 -38.596 1.00 70.12 171 PHE A N 1
ATOM 1411 C CA . PHE A 1 171 ? 48.556 5.859 -38.165 1.00 70.12 171 PHE A CA 1
ATOM 1412 C C . PHE A 1 171 ? 49.374 5.294 -39.338 1.00 70.12 171 PHE A C 1
ATOM 1414 O O . PHE A 1 171 ? 50.588 5.136 -39.218 1.00 70.12 171 PHE A O 1
ATOM 1421 N N . ALA A 1 172 ? 48.739 5.062 -40.493 1.00 71.88 172 ALA A N 1
ATOM 1422 C CA . ALA A 1 172 ? 49.435 4.651 -41.715 1.00 71.88 172 ALA A CA 1
ATOM 1423 C C . ALA A 1 172 ? 50.427 5.727 -42.195 1.00 71.88 172 ALA A C 1
ATOM 1425 O O . ALA A 1 172 ? 51.577 5.416 -42.494 1.00 71.88 172 ALA A O 1
ATOM 1426 N N . SER A 1 173 ? 50.028 7.004 -42.153 1.00 66.38 173 SER A N 1
ATOM 1427 C CA . SER A 1 173 ? 50.904 8.119 -42.542 1.00 66.38 173 SER A CA 1
ATOM 1428 C C . SER A 1 173 ? 52.118 8.317 -41.619 1.00 66.38 173 SER A C 1
ATOM 1430 O O . SER A 1 173 ? 53.152 8.820 -42.052 1.00 66.38 173 SER A O 1
ATOM 1432 N N . LEU A 1 174 ? 52.016 7.896 -40.352 1.00 65.12 174 LEU A N 1
ATOM 1433 C CA . LEU A 1 174 ? 53.097 8.005 -39.369 1.00 65.12 174 LEU A CA 1
ATOM 1434 C C . LEU A 1 174 ? 54.109 6.852 -39.481 1.00 65.12 174 LEU A C 1
ATOM 1436 O O . LEU A 1 174 ? 55.285 7.037 -39.174 1.00 65.12 174 LEU A O 1
ATOM 1440 N N . SER A 1 175 ? 53.667 5.674 -39.935 1.00 62.94 175 SER A N 1
ATOM 1441 C CA . SER A 1 175 ? 54.538 4.506 -40.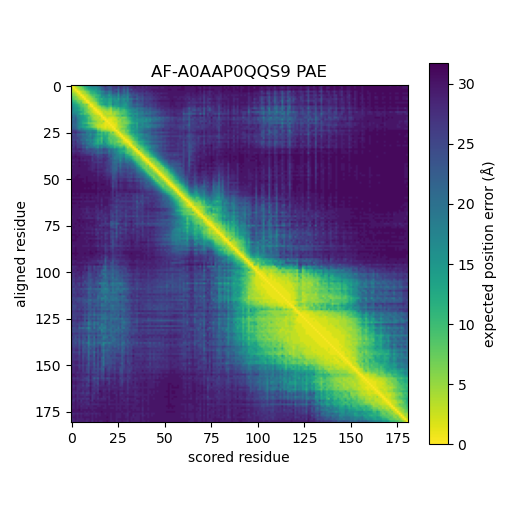111 1.00 62.94 175 SER A CA 1
ATOM 1442 C C . SER A 1 175 ? 55.437 4.633 -41.346 1.00 62.94 175 SER A C 1
ATOM 1444 O O . SER A 1 175 ? 56.609 4.269 -41.269 1.00 62.94 175 SER A O 1
ATOM 1446 N N . ASP A 1 176 ? 54.936 5.214 -42.440 1.00 59.00 176 ASP A N 1
ATOM 1447 C CA . ASP A 1 176 ? 55.727 5.442 -43.662 1.00 59.00 176 ASP A CA 1
ATOM 1448 C C . ASP A 1 176 ? 56.832 6.501 -43.466 1.00 59.00 176 ASP A C 1
ATOM 1450 O O . ASP A 1 176 ? 57.882 6.449 -44.113 1.00 59.00 176 ASP A O 1
ATOM 1454 N N . ALA A 1 177 ? 56.644 7.431 -42.523 1.00 60.88 177 ALA A N 1
ATOM 1455 C CA . ALA A 1 177 ? 57.639 8.446 -42.173 1.00 60.88 177 ALA A CA 1
ATOM 1456 C C . ALA A 1 177 ? 58.817 7.897 -41.338 1.00 60.88 177 ALA A C 1
ATOM 1458 O O . ALA A 1 177 ? 59.882 8.511 -41.312 1.00 60.88 177 ALA A O 1
ATOM 1459 N N . SER A 1 178 ? 58.661 6.741 -40.677 1.00 60.03 178 SER A N 1
ATOM 1460 C CA . SER A 1 178 ? 59.723 6.113 -39.869 1.00 60.03 178 SER A CA 1
ATOM 1461 C C . SER A 1 178 ? 60.635 5.176 -40.673 1.00 60.03 178 SER A C 1
ATOM 1463 O O . SER A 1 178 ? 61.678 4.774 -40.164 1.00 60.03 178 SER A O 1
ATOM 1465 N N . SER A 1 179 ? 60.264 4.821 -41.905 1.00 58.84 179 SER A N 1
ATOM 1466 C CA . SER A 1 179 ? 61.033 3.946 -42.808 1.00 58.84 179 SER A CA 1
ATOM 1467 C C . SER A 1 179 ? 62.003 4.688 -43.743 1.00 58.84 179 SER A C 1
ATOM 1469 O O . SER A 1 179 ? 62.586 4.067 -44.628 1.00 58.84 179 SER A O 1
ATOM 1471 N N . PHE A 1 180 ? 62.168 6.005 -43.570 1.00 58.19 180 PHE A N 1
ATOM 1472 C CA . PHE A 1 180 ? 63.024 6.866 -44.405 1.00 58.19 180 PHE A CA 1
ATOM 1473 C C . PHE A 1 180 ? 64.300 7.387 -43.704 1.00 58.19 180 PHE A C 1
ATOM 1475 O O . PHE A 1 180 ? 64.958 8.285 -44.233 1.00 58.19 180 PHE A O 1
ATOM 1482 N N . LEU A 1 181 ? 64.670 6.818 -42.550 1.00 53.03 181 LEU A N 1
ATOM 1483 C CA . LEU A 1 181 ? 65.998 6.941 -41.922 1.00 53.03 181 LEU A CA 1
ATOM 1484 C C . LEU A 1 181 ? 66.706 5.584 -41.936 1.00 53.03 181 LEU A C 1
ATOM 1486 O O . LEU A 1 181 ? 67.939 5.587 -42.143 1.00 53.03 181 LEU A O 1
#

Secondary structure (DSSP, 8-state):
---------------PPPHHHHHT-GGGGS-TTS------------------------S-----GGGGTS----TT-PPP----GGG--TTS-----HHHHHHHHHHHHHHHHHHHHHTT-SHHHHHHHHHHHHHHHHHHHHHHHHHHHHHHHHHHHHHHHHIIIIIHHHHHHHHHGGG--

InterPro domains:
  IPR019380 Casein kinase substrate, phosphoprotein PP28 [PF10252] (74-151)
  IPR039876 28kDa heat- and acid-stable phosphoprotein [PTHR22055] (1-151)

Mean predicted aligned error: 22.25 Å

Organism: NCBI:txid2935761

pLDDT: mean 70.94, std 16.77, range [31.08, 97.06]

Solvent-accessible surface area (backbone atoms only — not comparable to full-atom values): 11938 Å² total; per-residue (Å²): 136,88,81,75,85,81,78,78,75,81,76,75,82,82,85,72,83,49,75,68,54,62,71,65,41,70,68,88,74,55,65,83,83,70,72,71,81,80,81,82,76,76,94,73,82,90,74,91,75,92,82,82,88,77,90,82,82,86,87,72,76,79,54,79,69,71,66,69,73,58,80,81,85,53,93,81,65,76,75,87,75,90,73,62,78,88,76,63,71,82,82,64,78,69,75,63,50,78,66,51,50,52,52,52,49,52,50,53,50,48,52,51,49,52,49,36,42,74,67,34,70,38,75,66,37,38,52,52,50,52,52,50,50,52,52,51,48,54,50,50,52,53,48,48,53,52,47,51,52,49,50,45,63,58,42,47,62,53,53,51,49,49,40,60,71,57,48,48,58,55,53,53,61,54,54,64,66,67,76,77,121

Radius of gyration: 38.19 Å; Cα contacts (8 Å, |Δi|>4): 17; chains: 1; bounding box: 119×85×74 Å